Protein AF-A0A6C0B089-F1 (afdb_monomer_lite)

pLDDT: mean 70.07, std 17.53, range [38.06, 96.88]

Radius of gyration: 40.1 Å; chains: 1; bounding box: 108×97×91 Å

Organism: NCBI:txid1070528

Foldseek 3Di:
DPLPQPPVQLDPVNLVVLVCVCVVVVLCVPDDSPVVSVVSSVLSVVLSVVCRRPDNDSVVSSVVSSVVVSVVSVVVVVVVVVVVVVVPPPDDDDDDPDDPPPVVNVVVVVVVVVVVVVVVVVVVVCCVVDVDDDDDDDPDPPDPPDPPDPVVVVVVVVVVVVVVVVVVVVVVVCVVDVPPCVVVVDDDDDPVVVVVVVVVVVVVVVVVVVVVVVVVVPPDPDDDDDPDDDDDDPPPDDDDPPDDDDDDDDDDDPDDPDDPPVDDPCVPPPDDPPPDPPVVVVVVVVVVVVVVVVVVVVVVVVVVVVVVVVVD

Secondary structure (DSSP, 8-state):
------GGGGSHHHHHHHHHHHHHTTTTTTS-HHHHHHHHHHHHHHHHHHHTTT-SSHHHHHHHHHHHHHHHHHHHHHHHHHHHTSTT-SS-S---S-----HHHHHHHHHHHHHHHHHHHHHHHHHHHS-PPPPPP------------THHHHHHHHHHHHHHHHHHHHHHHHHHS---THHHHSPP--HHHHHHHHHHHHHHHHHHHHHHHHHHHT--------TT-------------S-------------------S--GGGGS------SHHHHHHHHHHHHHHHHHHHHHHHHHHHHHHHHHT--

Sequence (312 aa):
MNNTTNIEFITTENIEMLWEIITEDGIASFLKKEQSREFFIIEAKNFFETEKDKYSSLILMNKQFISNIMIQFSELKKKQMKQTNQANQINSKNASFTSTIPSEELHSKRMNHFEQSLAEIQADFNNAVTVPIPETPNFYDNVKEEPIGSNMSELIARTLAQRNFELESIHNTNNNTKIDANTWLKPAETSIKTDKALQHENHKMQLEQKQIQYQYKHQELPTLIQIGEEVKAPIIKKQLTWAENLNNDSVEEIKLDIKETNETIFSKLKHIKSEVSIEIDTQIQLQNMNQRINELDEKISTIIKMMHKELE

Structure (mmCIF, N/CA/C/O backbone):
data_AF-A0A6C0B089-F1
#
_entry.id   AF-A0A6C0B089-F1
#
loop_
_atom_site.group_PDB
_atom_site.id
_atom_site.type_symbol
_atom_site.label_atom_id
_atom_site.label_alt_id
_atom_site.label_comp_id
_atom_site.label_asym_id
_atom_site.label_entity_id
_atom_site.label_seq_id
_atom_site.pdbx_PDB_ins_code
_atom_site.Cartn_x
_atom_site.Cartn_y
_atom_site.Cartn_z
_atom_site.occupancy
_atom_site.B_iso_or_equiv
_atom_site.auth_seq_id
_atom_site.auth_comp_id
_atom_site.auth_asym_id
_atom_site.auth_atom_id
_atom_site.pdbx_PDB_model_num
ATOM 1 N N . MET A 1 1 ? 13.481 -11.448 33.398 1.00 38.38 1 MET A N 1
ATOM 2 C CA . MET A 1 1 ? 12.666 -11.613 32.178 1.00 38.38 1 MET A CA 1
ATOM 3 C C . MET A 1 1 ? 13.555 -11.214 31.018 1.00 38.38 1 MET A C 1
ATOM 5 O O . MET A 1 1 ? 14.097 -10.119 31.062 1.00 38.38 1 MET A O 1
ATOM 9 N N . ASN A 1 2 ? 13.807 -12.116 30.071 1.00 42.41 2 ASN A N 1
ATOM 10 C CA . ASN A 1 2 ? 14.629 -11.799 28.906 1.00 42.41 2 ASN A CA 1
ATOM 11 C C . ASN A 1 2 ? 13.767 -10.977 27.946 1.00 42.41 2 ASN A C 1
ATOM 13 O O . ASN A 1 2 ? 12.903 -11.547 27.281 1.00 42.41 2 ASN A O 1
ATOM 17 N N . ASN A 1 3 ? 13.971 -9.658 27.912 1.00 51.97 3 ASN A N 1
ATOM 18 C CA . ASN A 1 3 ? 13.425 -8.806 26.859 1.00 51.97 3 ASN A CA 1
ATOM 19 C C . ASN A 1 3 ? 14.080 -9.235 25.546 1.00 51.97 3 ASN A C 1
ATOM 21 O O . ASN A 1 3 ? 15.205 -8.854 25.232 1.00 51.97 3 ASN A O 1
ATOM 25 N N . THR A 1 4 ? 13.400 -10.110 24.818 1.00 58.34 4 THR A N 1
ATOM 26 C CA . THR A 1 4 ? 13.710 -10.390 23.422 1.00 58.34 4 THR A CA 1
ATOM 27 C C . THR A 1 4 ? 13.293 -9.147 22.657 1.00 58.34 4 THR A C 1
ATOM 29 O O . THR A 1 4 ? 12.109 -8.859 22.508 1.00 58.34 4 THR A O 1
ATOM 32 N N . THR A 1 5 ? 14.274 -8.340 22.266 1.00 67.94 5 THR A N 1
ATOM 33 C CA . THR A 1 5 ? 14.031 -7.150 21.461 1.00 67.94 5 THR A CA 1
ATOM 34 C C . THR A 1 5 ? 13.461 -7.596 20.117 1.00 67.94 5 THR A C 1
ATOM 36 O O . THR A 1 5 ? 14.077 -8.377 19.393 1.00 67.94 5 THR A O 1
ATOM 39 N N . ASN A 1 6 ? 12.259 -7.123 19.786 1.00 78.31 6 ASN A N 1
ATOM 40 C CA . ASN A 1 6 ? 11.555 -7.463 18.547 1.00 78.31 6 ASN A CA 1
ATOM 41 C C . ASN A 1 6 ? 12.164 -6.717 17.345 1.00 78.31 6 ASN A C 1
ATOM 43 O O . ASN A 1 6 ? 11.507 -5.893 16.714 1.00 78.31 6 ASN A O 1
ATOM 47 N N . ILE A 1 7 ? 13.438 -6.985 17.037 1.00 82.31 7 ILE A N 1
ATOM 48 C CA . ILE A 1 7 ? 14.193 -6.362 15.931 1.00 82.31 7 ILE A CA 1
ATOM 49 C C . ILE A 1 7 ? 13.494 -6.601 14.580 1.00 82.31 7 ILE A C 1
ATOM 51 O O . ILE A 1 7 ? 13.603 -5.784 13.670 1.00 82.31 7 ILE A O 1
ATOM 55 N N . GLU A 1 8 ? 12.705 -7.673 14.473 1.00 85.19 8 GLU A N 1
ATOM 56 C CA . GLU A 1 8 ? 11.863 -7.991 13.314 1.00 85.19 8 GLU A CA 1
ATOM 57 C C . GLU A 1 8 ? 10.896 -6.857 12.933 1.00 85.19 8 GLU A C 1
ATOM 59 O O . GLU A 1 8 ? 10.532 -6.726 11.767 1.00 85.19 8 GLU A O 1
ATOM 64 N N . PHE A 1 9 ? 10.536 -5.978 13.872 1.00 88.06 9 PHE A N 1
ATOM 65 C CA . PHE A 1 9 ? 9.626 -4.864 13.612 1.00 88.06 9 PHE A CA 1
ATOM 66 C C . PHE A 1 9 ? 10.187 -3.817 12.656 1.00 88.06 9 PHE A C 1
ATOM 68 O O . PHE A 1 9 ? 9.448 -3.299 11.821 1.00 88.06 9 PHE A O 1
ATOM 75 N N . ILE A 1 10 ? 11.484 -3.516 12.764 1.00 87.62 10 ILE A N 1
ATOM 76 C CA . ILE A 1 10 ? 12.145 -2.508 11.924 1.00 87.62 10 ILE A CA 1
ATOM 77 C C . ILE A 1 10 ? 12.652 -3.076 10.596 1.00 87.62 10 ILE A C 1
ATOM 79 O O . ILE A 1 10 ? 13.326 -2.372 9.841 1.00 87.62 10 ILE A O 1
ATOM 83 N N . THR A 1 11 ? 12.377 -4.351 10.314 1.00 89.81 11 THR A N 1
ATOM 84 C CA . THR A 1 11 ? 12.732 -4.948 9.028 1.00 89.81 11 THR A CA 1
ATOM 85 C C . THR A 1 11 ? 11.972 -4.252 7.907 1.00 89.81 11 THR A C 1
ATOM 87 O O . THR A 1 11 ? 10.816 -3.857 8.063 1.00 89.81 11 THR A O 1
ATOM 90 N N . THR A 1 12 ? 12.631 -4.095 6.757 1.00 88.25 12 THR A N 1
ATOM 91 C CA . THR A 1 12 ? 12.022 -3.456 5.585 1.00 88.25 12 THR A CA 1
ATOM 92 C C . THR A 1 12 ? 10.738 -4.167 5.167 1.00 88.25 12 THR A C 1
ATOM 94 O O . THR A 1 12 ? 9.779 -3.501 4.809 1.00 88.25 12 THR A O 1
ATOM 97 N N . GLU A 1 13 ? 10.696 -5.494 5.285 1.00 88.94 13 GLU A N 1
ATOM 98 C CA . GLU A 1 13 ? 9.524 -6.314 4.970 1.00 88.94 13 GLU A CA 1
ATOM 99 C C . GLU A 1 13 ? 8.327 -6.005 5.881 1.00 88.94 13 GLU A C 1
ATOM 101 O O . GLU A 1 13 ? 7.240 -5.718 5.384 1.00 88.94 13 GLU A O 1
ATOM 106 N N . ASN A 1 14 ? 8.522 -5.979 7.207 1.00 90.69 14 ASN A N 1
ATOM 107 C CA . ASN A 1 14 ? 7.438 -5.660 8.138 1.00 90.69 14 ASN A CA 1
ATOM 108 C C . ASN A 1 14 ? 6.954 -4.214 7.968 1.00 90.69 14 ASN A C 1
ATOM 110 O O . ASN A 1 14 ? 5.752 -3.968 7.960 1.00 90.69 14 ASN A O 1
ATOM 114 N N . ILE A 1 15 ? 7.869 -3.255 7.797 1.00 90.44 15 ILE A N 1
ATOM 115 C CA . ILE A 1 15 ? 7.499 -1.851 7.573 1.00 90.44 15 ILE A CA 1
ATOM 116 C C . ILE A 1 15 ? 6.715 -1.695 6.263 1.00 90.44 15 ILE A C 1
ATOM 118 O O . ILE A 1 15 ? 5.721 -0.972 6.253 1.00 90.44 15 ILE A O 1
ATOM 122 N N . GLU A 1 16 ? 7.115 -2.373 5.183 1.00 90.06 16 GLU A N 1
ATOM 123 C CA . GLU A 1 16 ? 6.409 -2.276 3.902 1.00 90.06 16 GLU A CA 1
ATOM 124 C C . GLU A 1 16 ? 5.014 -2.896 3.979 1.00 90.06 16 GLU A C 1
ATOM 126 O O . GLU A 1 16 ? 4.051 -2.257 3.573 1.00 90.06 16 GLU A O 1
ATOM 131 N N . MET A 1 17 ? 4.874 -4.066 4.608 1.00 91.69 17 MET A N 1
ATOM 132 C CA . MET A 1 17 ? 3.567 -4.682 4.853 1.00 91.69 17 MET A CA 1
ATOM 133 C C . MET A 1 17 ? 2.649 -3.752 5.666 1.00 91.69 17 MET A C 1
ATOM 135 O O . MET A 1 17 ? 1.477 -3.583 5.341 1.00 91.69 17 MET A O 1
ATOM 139 N 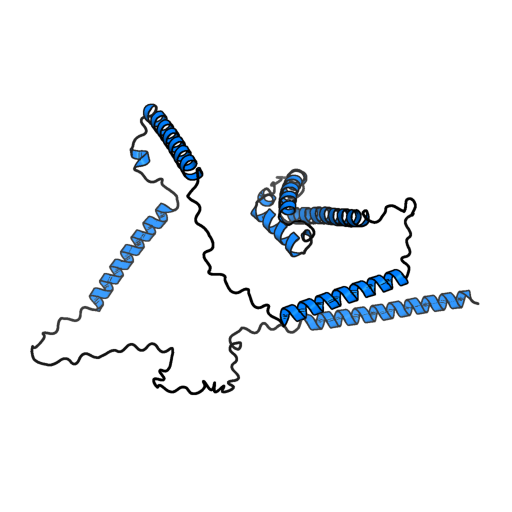N . LEU A 1 18 ? 3.159 -3.124 6.731 1.00 89.94 18 LEU A N 1
ATOM 140 C CA . LEU A 1 18 ? 2.365 -2.191 7.540 1.00 89.94 18 LEU A CA 1
ATOM 141 C C . LEU A 1 18 ? 1.975 -0.936 6.752 1.00 89.94 18 LEU A C 1
ATOM 143 O O . LEU A 1 18 ? 0.883 -0.400 6.945 1.00 89.94 18 LEU A O 1
ATOM 147 N N . TRP A 1 19 ? 2.859 -0.467 5.874 1.00 89.25 19 TRP A N 1
ATOM 148 C CA . TRP A 1 19 ? 2.582 0.642 4.971 1.00 89.25 19 TRP A CA 1
ATOM 149 C C . TRP A 1 19 ? 1.492 0.284 3.950 1.00 89.25 19 TRP A C 1
ATOM 151 O O . TRP A 1 19 ? 0.563 1.068 3.745 1.00 89.25 19 TRP A O 1
ATOM 161 N N . GLU A 1 20 ? 1.553 -0.911 3.361 1.00 88.19 20 GLU A N 1
ATOM 162 C CA . GLU A 1 20 ? 0.528 -1.437 2.454 1.00 88.19 20 GLU A CA 1
ATOM 163 C C . GLU A 1 20 ? -0.837 -1.506 3.145 1.00 88.19 20 GLU A C 1
ATOM 165 O O . GLU A 1 20 ? -1.781 -0.887 2.665 1.00 88.19 20 GLU A O 1
ATOM 170 N N . ILE A 1 21 ? -0.924 -2.097 4.340 1.00 88.00 21 ILE A N 1
ATOM 171 C CA . ILE A 1 21 ? -2.178 -2.185 5.112 1.00 88.00 21 ILE A CA 1
ATOM 172 C C . ILE A 1 21 ? -2.816 -0.800 5.330 1.00 88.00 21 ILE A C 1
ATOM 174 O O . ILE A 1 21 ? -4.012 -0.608 5.129 1.00 88.00 21 ILE A O 1
ATOM 178 N N . ILE A 1 22 ? -2.021 0.202 5.715 1.00 83.25 22 ILE A N 1
ATOM 179 C CA . ILE A 1 22 ? -2.533 1.555 5.997 1.00 83.25 22 ILE A CA 1
ATOM 180 C C . ILE A 1 22 ? -2.924 2.300 4.708 1.00 83.25 22 ILE A C 1
ATOM 182 O O . ILE A 1 22 ? -3.794 3.180 4.725 1.00 83.25 22 ILE A O 1
ATOM 186 N N . THR A 1 23 ? -2.272 1.991 3.588 1.00 82.44 23 THR A N 1
ATOM 187 C CA . THR A 1 23 ? -2.578 2.614 2.294 1.00 82.44 23 THR A CA 1
ATOM 188 C C . THR A 1 23 ? -3.782 1.974 1.607 1.00 82.44 23 THR A C 1
ATOM 190 O O . THR A 1 23 ? -4.579 2.716 1.029 1.00 82.44 23 THR A O 1
ATOM 193 N N . GLU A 1 24 ? -3.960 0.656 1.717 1.00 78.69 24 GLU A N 1
ATOM 194 C CA . GLU A 1 24 ? -5.125 -0.084 1.211 1.00 78.69 24 GLU A CA 1
ATOM 195 C C . GLU A 1 24 ? -6.428 0.367 1.878 1.00 78.69 24 GLU A C 1
ATOM 197 O O . GLU A 1 24 ? -7.410 0.630 1.186 1.00 78.69 24 GLU A O 1
ATOM 202 N N . ASP A 1 25 ? -6.412 0.599 3.195 1.00 73.50 25 ASP A N 1
ATOM 203 C CA . ASP A 1 25 ? -7.569 1.114 3.945 1.00 73.50 25 ASP A CA 1
ATOM 204 C C . ASP A 1 25 ? -7.909 2.589 3.621 1.00 73.50 25 ASP A C 1
ATOM 206 O O . ASP A 1 25 ? -8.787 3.203 4.236 1.00 73.50 25 ASP A O 1
ATOM 210 N N . GLY A 1 26 ? -7.196 3.216 2.677 1.00 65.75 26 GLY A N 1
ATOM 211 C CA . GLY A 1 26 ? -7.417 4.603 2.268 1.00 65.75 26 GLY A CA 1
ATOM 212 C C . GLY A 1 26 ? -7.067 5.628 3.352 1.00 65.75 26 GLY A C 1
ATOM 213 O O . GLY A 1 26 ? -7.324 6.824 3.178 1.00 65.75 26 GLY A O 1
ATOM 214 N N . ILE A 1 27 ? -6.449 5.201 4.458 1.00 66.06 27 ILE A N 1
ATOM 215 C CA . ILE A 1 27 ? -6.090 6.061 5.591 1.00 66.06 27 ILE A CA 1
ATOM 216 C C . ILE A 1 27 ? -5.004 7.047 5.164 1.00 66.06 27 ILE A C 1
ATOM 218 O O . ILE A 1 27 ? -5.093 8.219 5.507 1.00 66.06 27 ILE A O 1
ATOM 222 N N . ALA A 1 28 ? -4.037 6.621 4.352 1.00 61.78 28 ALA A N 1
ATOM 223 C CA . ALA A 1 28 ? -2.976 7.484 3.826 1.00 61.78 28 ALA A CA 1
ATOM 224 C C . ALA A 1 28 ? -3.319 8.175 2.487 1.00 61.78 28 ALA A C 1
ATOM 226 O O . ALA A 1 28 ? -2.480 8.888 1.939 1.00 61.78 28 ALA A O 1
ATOM 227 N N . SER A 1 29 ? -4.546 8.021 1.967 1.00 64.56 29 SER A N 1
ATOM 228 C CA . SER A 1 29 ? -4.963 8.586 0.665 1.00 64.56 29 SER A CA 1
ATOM 229 C C . SER A 1 29 ? -4.832 10.113 0.568 1.00 64.56 29 SER A C 1
ATOM 231 O O . SER A 1 29 ? -4.667 10.653 -0.523 1.00 64.56 29 SER A O 1
ATOM 233 N N . PHE A 1 30 ? -4.870 10.817 1.705 1.00 64.88 30 PHE A N 1
ATOM 234 C CA . PHE A 1 30 ? -4.748 12.277 1.772 1.00 64.88 30 PHE A CA 1
ATOM 235 C C . PHE A 1 30 ? -3.296 12.783 1.749 1.00 64.88 30 PHE A C 1
ATOM 237 O O . PHE A 1 30 ? -3.065 13.993 1.731 1.00 64.88 30 PHE A O 1
ATOM 244 N N . LEU A 1 31 ? -2.307 11.889 1.776 1.00 64.38 31 LEU A N 1
ATOM 245 C CA . LEU A 1 31 ? -0.898 12.255 1.753 1.00 64.38 31 LEU A CA 1
ATOM 246 C C . LEU A 1 31 ? -0.297 11.988 0.375 1.00 64.38 31 LEU A C 1
ATOM 248 O O . LEU A 1 31 ? -0.582 10.983 -0.270 1.00 64.38 31 LEU A O 1
ATOM 252 N N . LYS A 1 32 ? 0.613 12.863 -0.065 1.00 66.62 32 LYS A N 1
ATOM 253 C CA . LYS A 1 32 ? 1.462 12.568 -1.226 1.00 66.62 32 LYS A CA 1
ATOM 254 C C . LYS A 1 32 ? 2.276 11.305 -0.907 1.00 66.62 32 LYS A C 1
ATOM 256 O O . LYS A 1 32 ? 3.007 11.295 0.087 1.00 66.62 32 LYS A O 1
ATOM 261 N N . LYS A 1 33 ? 2.116 10.248 -1.717 1.00 63.28 33 LYS A N 1
ATOM 262 C CA . LYS A 1 33 ? 2.623 8.886 -1.439 1.00 63.28 33 LYS A CA 1
ATOM 263 C C . LYS A 1 33 ? 4.107 8.837 -1.048 1.00 63.28 33 LYS A C 1
ATOM 265 O O . LYS A 1 33 ? 4.464 8.109 -0.133 1.00 63.28 33 LYS A O 1
ATOM 270 N N . GLU A 1 34 ? 4.961 9.635 -1.685 1.00 61.34 34 GLU A N 1
ATOM 271 C CA . GLU A 1 34 ? 6.411 9.593 -1.431 1.00 61.34 34 GLU A CA 1
ATOM 272 C C . GLU A 1 34 ? 6.806 10.236 -0.092 1.00 61.34 34 GLU A C 1
ATOM 274 O O . GLU A 1 34 ? 7.506 9.623 0.710 1.00 61.34 34 GLU A O 1
ATOM 279 N N . GLN A 1 35 ? 6.281 11.428 0.213 1.00 65.19 35 GLN A N 1
ATOM 280 C CA . GLN A 1 35 ? 6.601 12.144 1.459 1.00 65.19 35 GLN A CA 1
ATOM 281 C C . GLN A 1 35 ? 6.016 11.461 2.703 1.00 65.19 35 GLN A C 1
ATOM 283 O O . GLN A 1 35 ? 6.552 11.580 3.803 1.00 65.19 35 GLN A O 1
ATOM 288 N N . SER A 1 36 ? 4.911 10.735 2.539 1.00 72.38 36 SER A N 1
ATOM 289 C CA . SER A 1 36 ? 4.275 10.009 3.639 1.00 72.38 36 SER A CA 1
ATOM 290 C C . SER A 1 36 ? 4.944 8.685 3.963 1.00 72.38 36 SER A C 1
ATOM 292 O O . SER A 1 36 ? 4.984 8.318 5.135 1.00 72.38 36 SER A O 1
ATOM 294 N N . ARG A 1 37 ? 5.534 8.018 2.967 1.00 82.19 37 ARG A N 1
ATOM 295 C CA . ARG A 1 37 ? 6.305 6.793 3.186 1.00 82.19 37 ARG A CA 1
ATOM 296 C C . ARG A 1 37 ? 7.585 7.066 3.972 1.00 82.19 37 ARG A C 1
ATOM 298 O O . ARG A 1 37 ? 7.881 6.352 4.924 1.00 82.19 37 ARG A O 1
ATOM 305 N N . GLU A 1 38 ? 8.323 8.121 3.629 1.00 82.31 38 GLU A N 1
ATOM 306 C CA . GLU A 1 38 ? 9.523 8.512 4.385 1.00 82.31 38 GLU A CA 1
ATOM 307 C C . GLU A 1 38 ? 9.188 8.890 5.832 1.00 82.31 38 GLU A C 1
ATOM 309 O O . GLU A 1 38 ? 9.844 8.417 6.762 1.00 82.31 38 GLU A O 1
ATOM 314 N N . PHE A 1 39 ? 8.121 9.672 6.032 1.00 82.44 39 PHE A N 1
ATOM 315 C CA . PHE A 1 39 ? 7.614 10.008 7.363 1.00 82.44 39 PHE A CA 1
ATOM 316 C C . PHE A 1 39 ? 7.237 8.754 8.162 1.00 82.44 39 PHE A C 1
ATOM 318 O O . PHE A 1 39 ? 7.624 8.619 9.320 1.00 82.44 39 PHE A O 1
ATOM 325 N N . PHE A 1 40 ? 6.547 7.805 7.530 1.00 87.62 40 PHE A N 1
ATOM 326 C CA . PHE A 1 40 ? 6.143 6.549 8.152 1.00 87.62 40 PHE A CA 1
ATOM 327 C C . PHE A 1 40 ? 7.337 5.692 8.589 1.00 87.62 40 PHE A C 1
ATOM 329 O O . PHE A 1 40 ? 7.349 5.182 9.707 1.00 87.62 40 PHE A O 1
ATOM 336 N N . ILE A 1 41 ? 8.369 5.572 7.749 1.00 88.06 41 ILE A N 1
ATOM 337 C CA . ILE A 1 41 ? 9.589 4.819 8.077 1.00 88.06 41 ILE A CA 1
ATOM 338 C C . ILE A 1 41 ? 10.333 5.466 9.253 1.00 88.06 41 ILE A C 1
ATOM 340 O O . ILE A 1 41 ? 10.839 4.762 10.130 1.00 88.06 41 ILE A O 1
ATOM 344 N N . ILE A 1 42 ? 10.418 6.798 9.280 1.00 88.44 42 ILE A N 1
ATOM 345 C CA . ILE A 1 42 ? 11.044 7.535 10.386 1.00 88.44 42 ILE A CA 1
ATOM 346 C C . ILE A 1 42 ? 10.258 7.309 11.680 1.00 88.44 42 ILE A C 1
ATOM 348 O O . ILE A 1 42 ? 10.849 6.989 12.711 1.00 88.44 42 ILE A O 1
ATOM 352 N N . GLU A 1 43 ? 8.933 7.405 11.619 1.00 87.25 43 GLU A N 1
ATOM 353 C CA . GLU A 1 43 ? 8.076 7.231 12.788 1.00 87.25 43 GLU A CA 1
ATOM 354 C C . GLU A 1 43 ? 8.085 5.784 13.298 1.00 87.25 43 GLU A C 1
ATOM 356 O O . GLU A 1 43 ? 8.130 5.565 14.505 1.00 87.25 43 GLU A O 1
ATOM 361 N N . ALA A 1 44 ? 8.158 4.788 12.408 1.00 88.81 44 ALA A N 1
ATOM 362 C CA . ALA A 1 44 ? 8.344 3.385 12.782 1.00 88.81 44 ALA A CA 1
ATOM 363 C C . ALA A 1 44 ? 9.655 3.170 13.553 1.00 88.81 44 ALA A C 1
ATOM 365 O O . ALA A 1 44 ? 9.676 2.490 14.580 1.00 88.81 44 ALA A O 1
ATOM 366 N N . LYS A 1 45 ? 10.753 3.788 13.103 1.00 89.12 45 LYS A N 1
ATOM 367 C CA . LYS A 1 45 ? 12.048 3.712 13.798 1.00 89.12 45 LYS A CA 1
ATOM 368 C C . LYS A 1 45 ? 12.006 4.405 15.160 1.00 89.12 45 LYS A C 1
ATOM 370 O O . LYS A 1 45 ? 12.479 3.837 16.141 1.00 89.12 45 LYS A O 1
ATOM 375 N N . ASN A 1 46 ? 11.400 5.587 15.244 1.00 88.50 46 ASN A N 1
ATOM 376 C CA . ASN A 1 46 ? 11.240 6.317 16.506 1.00 88.50 46 ASN A CA 1
ATOM 377 C C . ASN A 1 46 ? 10.360 5.552 17.506 1.00 88.50 46 ASN A C 1
ATOM 379 O O . ASN A 1 46 ? 10.682 5.457 18.693 1.00 88.50 46 ASN A O 1
ATOM 383 N N . PHE A 1 47 ? 9.265 4.966 17.022 1.00 89.88 47 PHE A N 1
ATOM 384 C CA . PHE A 1 47 ? 8.393 4.110 17.815 1.00 89.88 47 PHE A CA 1
ATOM 385 C C . PHE A 1 47 ? 9.149 2.889 18.346 1.00 89.88 47 PHE A C 1
ATOM 387 O O . PHE A 1 47 ? 9.077 2.585 19.533 1.00 89.88 47 PHE A O 1
ATOM 394 N N . PHE A 1 48 ? 9.945 2.226 17.504 1.00 88.75 48 PHE A N 1
ATOM 395 C CA . PHE A 1 48 ? 10.760 1.098 17.945 1.00 88.75 48 PHE A CA 1
ATOM 396 C C . PHE A 1 48 ? 11.749 1.493 19.046 1.00 88.75 48 PHE A C 1
ATOM 398 O O . PHE A 1 48 ? 11.822 0.820 20.068 1.00 88.75 48 PHE A O 1
ATOM 405 N N . GLU A 1 49 ? 12.466 2.608 18.902 1.00 86.00 49 GLU A N 1
ATOM 406 C CA . GLU A 1 49 ? 13.431 3.033 19.925 1.00 86.00 49 GLU A CA 1
ATOM 407 C C . GLU A 1 49 ? 12.786 3.347 21.281 1.00 86.00 49 GLU A C 1
ATOM 409 O O . GLU A 1 49 ? 13.410 3.143 22.324 1.00 86.00 49 GLU A O 1
ATOM 414 N N . THR A 1 50 ? 11.532 3.802 21.280 1.00 84.31 50 THR A N 1
ATOM 415 C CA . THR A 1 50 ? 10.794 4.176 22.497 1.00 84.31 50 THR A CA 1
ATOM 416 C C . THR A 1 50 ? 10.041 3.011 23.139 1.00 84.31 50 THR A C 1
ATOM 418 O O . THR A 1 50 ? 9.859 2.990 24.359 1.00 84.31 50 THR A O 1
ATOM 421 N N . GLU A 1 51 ? 9.616 2.031 22.343 1.00 81.75 51 GLU A N 1
ATOM 422 C CA . GLU A 1 51 ? 8.690 0.981 22.772 1.00 81.75 51 GLU A CA 1
ATOM 423 C C . GLU A 1 51 ? 9.260 -0.447 22.664 1.00 81.75 51 GLU A C 1
ATOM 425 O O . GLU A 1 51 ? 8.586 -1.397 23.071 1.00 81.75 51 GLU A O 1
ATOM 430 N N . LYS A 1 52 ? 10.507 -0.627 22.196 1.00 78.94 52 LYS A N 1
ATOM 431 C CA . LYS A 1 52 ? 11.159 -1.949 22.021 1.00 78.94 52 LYS A CA 1
ATOM 432 C C . LYS A 1 52 ? 11.145 -2.847 23.258 1.00 78.94 52 LYS A C 1
ATOM 434 O O . LYS A 1 52 ? 11.163 -4.066 23.118 1.00 78.94 52 LYS A O 1
ATOM 439 N N . ASP A 1 53 ? 11.114 -2.256 24.450 1.00 78.38 53 ASP A N 1
ATOM 440 C CA . ASP A 1 53 ? 11.145 -2.972 25.730 1.00 78.38 53 ASP A CA 1
ATOM 441 C C . ASP A 1 53 ? 9.756 -3.244 26.323 1.00 78.38 53 ASP A C 1
ATOM 443 O O . ASP A 1 53 ? 9.639 -3.957 27.321 1.00 78.38 53 ASP A O 1
ATOM 447 N N . LYS A 1 54 ? 8.699 -2.668 25.737 1.00 80.56 54 LYS A N 1
ATOM 448 C CA . LYS A 1 54 ? 7.329 -2.725 26.270 1.00 80.56 54 LYS A CA 1
ATOM 449 C C . LYS A 1 54 ? 6.505 -3.860 25.677 1.00 80.56 54 LYS A C 1
ATOM 451 O O . LYS A 1 54 ? 5.567 -4.332 26.320 1.00 80.56 54 LYS A O 1
ATOM 456 N N . TYR A 1 55 ? 6.853 -4.317 24.477 1.00 80.75 55 TYR A N 1
ATOM 457 C CA . TYR A 1 55 ? 6.088 -5.325 23.753 1.00 80.75 55 TYR A CA 1
ATOM 458 C C . TYR A 1 55 ? 6.914 -6.584 23.510 1.00 80.75 55 TYR A C 1
ATOM 460 O O . TYR A 1 55 ? 7.999 -6.543 22.937 1.00 80.75 55 TYR A O 1
ATOM 468 N N . SER A 1 56 ? 6.367 -7.725 23.933 1.00 77.50 56 SER A N 1
ATOM 469 C CA . SER A 1 56 ? 7.008 -9.036 23.801 1.00 77.50 56 SER A CA 1
ATOM 470 C C . SER A 1 56 ? 6.778 -9.697 22.443 1.00 77.50 56 SER A C 1
ATOM 472 O O . SER A 1 56 ? 7.571 -10.544 22.049 1.00 77.50 56 SER A O 1
ATOM 474 N N . SER A 1 57 ? 5.732 -9.311 21.706 1.00 86.25 57 SER A N 1
ATOM 475 C CA . SER A 1 57 ? 5.383 -9.893 20.405 1.00 86.25 57 SER A CA 1
ATOM 476 C C . SER A 1 57 ? 5.371 -8.840 19.303 1.00 86.25 57 SER A C 1
ATOM 478 O O . SER A 1 57 ? 4.748 -7.786 19.464 1.00 86.25 57 SER A O 1
ATOM 480 N N . LEU A 1 58 ? 5.963 -9.184 18.154 1.00 87.19 58 LEU A N 1
ATOM 481 C CA . LEU A 1 58 ? 5.909 -8.406 16.916 1.00 87.19 58 LEU A CA 1
ATOM 482 C C . LEU A 1 58 ? 4.478 -7.988 16.549 1.00 87.19 58 LEU A C 1
ATOM 484 O O . LEU A 1 58 ? 4.233 -6.819 16.275 1.00 87.19 58 LEU A O 1
ATOM 488 N N . ILE A 1 59 ? 3.510 -8.910 16.622 1.00 87.50 59 ILE A N 1
ATOM 489 C CA . ILE A 1 59 ? 2.102 -8.618 16.311 1.00 87.50 59 ILE A CA 1
ATOM 490 C C . ILE A 1 59 ? 1.546 -7.528 17.226 1.00 87.50 59 ILE A C 1
ATOM 492 O O . ILE A 1 59 ? 0.806 -6.651 16.780 1.00 87.50 59 ILE A O 1
ATOM 496 N N . LEU A 1 60 ? 1.872 -7.584 18.516 1.00 87.69 60 LEU A N 1
ATOM 497 C CA . LEU A 1 60 ? 1.363 -6.616 19.480 1.00 87.69 60 LEU A CA 1
ATOM 498 C C . LEU A 1 60 ? 1.996 -5.240 19.244 1.00 87.69 60 LEU A C 1
ATOM 500 O O . LEU A 1 60 ? 1.293 -4.235 19.287 1.00 87.69 60 LEU A O 1
ATOM 504 N N . MET A 1 61 ? 3.279 -5.211 18.881 1.00 88.12 61 MET A N 1
ATOM 505 C CA . MET A 1 61 ? 3.985 -3.988 18.511 1.00 88.12 61 MET A CA 1
ATOM 506 C C . MET A 1 61 ? 3.447 -3.376 17.208 1.00 88.12 61 MET A C 1
ATOM 508 O O . MET A 1 61 ? 3.165 -2.181 17.169 1.00 88.12 61 MET A O 1
ATOM 512 N N . ASN A 1 62 ? 3.188 -4.199 16.187 1.00 91.00 62 ASN A N 1
ATOM 513 C CA . ASN A 1 62 ? 2.548 -3.799 14.929 1.00 91.00 62 ASN A CA 1
ATOM 514 C C . ASN A 1 62 ? 1.173 -3.163 15.167 1.00 91.00 62 ASN A C 1
ATOM 516 O O . ASN A 1 62 ? 0.889 -2.084 14.652 1.00 91.00 62 ASN A O 1
ATOM 520 N N . LYS A 1 63 ? 0.328 -3.792 15.995 1.00 90.56 63 LYS A N 1
ATOM 521 C CA . LYS A 1 63 ? -1.005 -3.264 16.332 1.00 90.56 63 LYS A CA 1
ATOM 522 C C . LYS A 1 63 ? -0.934 -1.908 17.031 1.00 90.56 63 LYS A C 1
ATOM 524 O O . LYS A 1 63 ? -1.700 -1.008 16.694 1.00 90.56 63 LYS A O 1
ATOM 529 N N . GLN A 1 64 ? -0.028 -1.762 17.996 1.00 90.00 64 GLN A N 1
ATOM 530 C CA . GLN A 1 64 ? 0.133 -0.508 18.735 1.00 90.00 64 GLN A CA 1
ATOM 531 C C . GLN A 1 64 ? 0.677 0.606 17.845 1.00 90.00 64 GLN A C 1
ATOM 533 O O . GLN A 1 64 ? 0.171 1.728 17.885 1.00 90.00 64 GLN A O 1
ATOM 538 N N . PHE A 1 65 ? 1.643 0.286 16.986 1.00 91.44 65 PHE A N 1
ATOM 539 C CA . PHE A 1 65 ? 2.171 1.236 16.021 1.00 91.44 65 PHE A CA 1
ATOM 540 C C . PHE A 1 65 ? 1.098 1.729 15.048 1.00 91.44 65 PHE A C 1
ATOM 542 O O . PHE A 1 65 ? 0.918 2.939 14.922 1.00 91.44 65 PHE A O 1
ATOM 549 N N . ILE A 1 66 ? 0.332 0.818 14.429 1.00 89.56 66 ILE A N 1
ATOM 550 C CA . ILE A 1 66 ? -0.780 1.183 13.535 1.00 89.56 66 ILE A CA 1
ATOM 551 C C . ILE A 1 66 ? -1.782 2.075 14.274 1.00 89.56 66 ILE A C 1
ATOM 553 O O . ILE A 1 66 ? -2.174 3.114 13.749 1.00 89.56 66 ILE A O 1
ATOM 557 N N . SER A 1 67 ? -2.165 1.718 15.504 1.00 88.69 67 SER A N 1
ATOM 558 C CA . SER A 1 67 ? -3.096 2.522 16.303 1.00 88.69 67 SER A CA 1
ATOM 559 C C . SER A 1 67 ? -2.571 3.940 16.546 1.00 88.69 67 SER A C 1
ATOM 561 O O . SER A 1 67 ? -3.327 4.904 16.426 1.00 88.69 67 SER A O 1
ATOM 563 N N . ASN A 1 68 ? -1.288 4.087 16.879 1.00 88.19 68 ASN A N 1
ATOM 564 C CA . ASN A 1 68 ? -0.672 5.388 17.127 1.00 88.19 68 ASN A CA 1
ATOM 565 C C . ASN A 1 68 ? -0.585 6.224 15.840 1.00 88.19 68 ASN A C 1
ATOM 567 O O . ASN A 1 68 ? -1.014 7.378 15.804 1.00 88.19 68 ASN A O 1
ATOM 571 N N . ILE A 1 69 ? -0.113 5.613 14.754 1.00 87.06 69 ILE A N 1
ATOM 572 C CA . ILE A 1 69 ? -0.048 6.238 13.432 1.00 87.06 69 ILE A CA 1
ATOM 573 C C . ILE A 1 69 ? -1.432 6.677 12.948 1.00 87.06 69 ILE A C 1
ATOM 575 O O . ILE A 1 69 ? -1.580 7.771 12.405 1.00 87.06 69 ILE A O 1
ATOM 579 N N . MET A 1 70 ? -2.471 5.877 13.184 1.00 83.56 70 MET A N 1
ATOM 580 C CA . MET A 1 70 ? -3.840 6.216 12.801 1.00 83.56 70 MET A CA 1
ATOM 581 C C . MET A 1 70 ? -4.337 7.471 13.529 1.00 83.56 70 MET A C 1
ATOM 583 O O . MET A 1 70 ? -4.963 8.340 12.915 1.00 83.56 70 MET A O 1
ATOM 587 N N . ILE A 1 71 ? -4.015 7.608 14.820 1.00 85.38 71 ILE A N 1
ATOM 588 C CA . ILE A 1 71 ? -4.322 8.814 15.596 1.00 85.38 71 ILE A CA 1
ATOM 589 C C . ILE A 1 71 ? -3.588 10.015 14.993 1.00 85.38 71 ILE A C 1
ATOM 591 O O . ILE A 1 71 ? -4.240 11.009 14.658 1.00 85.38 71 ILE A O 1
ATOM 595 N N . GLN A 1 72 ? -2.277 9.908 14.763 1.00 82.38 72 GLN A N 1
ATOM 596 C CA . GLN A 1 72 ? -1.471 10.989 14.186 1.00 82.38 72 GLN A CA 1
ATOM 597 C C . GLN A 1 72 ? -1.976 11.418 12.799 1.00 82.38 72 GLN A C 1
ATOM 599 O O . GLN A 1 72 ? -2.148 12.611 12.531 1.00 82.38 72 GLN A O 1
ATOM 604 N N . PHE A 1 73 ? -2.294 10.463 11.922 1.00 81.12 73 PHE A N 1
ATOM 605 C CA . PHE A 1 73 ? -2.857 10.755 10.606 1.00 81.12 73 PHE A CA 1
ATOM 606 C C . PHE A 1 73 ? -4.234 11.413 10.697 1.00 81.12 73 PHE A C 1
ATOM 608 O O . PHE A 1 73 ? -4.506 12.371 9.968 1.00 81.12 73 PHE A O 1
ATOM 615 N N . SER A 1 74 ? -5.087 10.987 11.630 1.00 78.50 74 SER A N 1
ATOM 616 C CA . SER A 1 74 ? -6.384 11.635 11.848 1.00 78.50 74 SER A CA 1
ATOM 617 C C . SER A 1 74 ? -6.237 13.101 12.284 1.00 78.50 74 SER A C 1
ATOM 619 O O . SER A 1 74 ? -7.016 13.964 11.863 1.00 78.50 74 SER A O 1
ATOM 621 N N . GLU A 1 75 ? -5.216 13.417 13.085 1.00 80.31 75 GLU A N 1
ATOM 622 C CA . GLU A 1 75 ? -4.907 14.785 13.501 1.00 80.31 75 GLU A CA 1
ATOM 623 C C . GLU A 1 75 ? -4.353 15.628 12.352 1.00 80.31 75 GLU A C 1
ATOM 625 O O . GLU A 1 75 ? -4.756 16.785 12.189 1.00 80.31 75 GLU A O 1
ATOM 630 N N . LEU A 1 76 ? -3.474 15.057 11.527 1.00 75.38 76 LEU A N 1
ATOM 631 C CA . LEU A 1 76 ? -2.950 15.714 10.329 1.00 75.38 76 LEU A CA 1
ATOM 632 C C . LEU A 1 76 ? -4.072 16.043 9.340 1.00 75.38 76 LEU A C 1
ATOM 634 O O . LEU A 1 76 ? -4.152 17.180 8.865 1.00 75.38 76 LEU A O 1
ATOM 638 N N . LYS A 1 77 ? -5.003 15.109 9.116 1.00 74.44 77 LYS A N 1
ATOM 639 C CA . LYS A 1 77 ? -6.199 15.331 8.291 1.00 74.44 77 LYS A CA 1
ATOM 640 C C . LYS A 1 77 ? -7.041 16.497 8.820 1.00 74.44 77 LYS A C 1
ATOM 642 O O . LYS A 1 77 ? -7.413 17.391 8.059 1.00 74.44 77 LYS A O 1
ATOM 647 N N . LYS A 1 78 ? -7.278 16.559 10.139 1.00 76.88 78 LYS A N 1
ATOM 648 C CA . LYS A 1 78 ? -7.992 17.681 10.783 1.00 76.88 78 LYS A CA 1
ATOM 649 C C . LYS A 1 78 ? -7.257 19.017 10.626 1.00 76.88 78 LYS A C 1
ATOM 651 O O . LYS A 1 78 ? -7.913 20.045 10.466 1.00 76.88 78 LYS A O 1
ATOM 656 N N . LYS A 1 79 ? -5.920 19.035 10.684 1.00 72.12 79 LYS A N 1
ATOM 657 C CA . LYS A 1 79 ? -5.114 20.257 10.501 1.00 72.12 79 LYS A CA 1
ATOM 658 C C . LYS A 1 79 ? -5.163 20.766 9.059 1.00 72.12 79 LYS A C 1
ATOM 660 O O . LYS A 1 79 ? -5.365 21.963 8.868 1.00 72.12 79 LYS A O 1
ATOM 665 N N . GLN A 1 80 ? -5.068 19.883 8.063 1.00 65.25 80 GLN A N 1
ATOM 666 C CA . GLN A 1 80 ? -5.186 20.276 6.653 1.00 65.25 80 GLN A CA 1
ATOM 667 C C . GLN A 1 80 ? -6.583 20.827 6.329 1.00 65.25 80 GLN A C 1
ATOM 669 O O . GLN A 1 80 ? -6.692 21.901 5.744 1.00 65.25 80 GLN A O 1
ATOM 674 N N . MET A 1 81 ? -7.651 20.191 6.827 1.00 60.12 81 MET A N 1
ATOM 675 C CA . MET A 1 81 ? -9.026 20.694 6.661 1.00 60.12 81 MET A CA 1
ATOM 676 C C . MET A 1 81 ? -9.261 22.074 7.304 1.00 60.12 81 MET A C 1
ATOM 678 O O . MET A 1 81 ? -10.133 22.826 6.869 1.00 60.12 81 MET A O 1
ATOM 682 N N . LYS A 1 82 ? -8.493 22.438 8.338 1.00 59.47 82 LYS A N 1
ATOM 683 C CA . LYS A 1 82 ? -8.558 23.774 8.951 1.00 59.47 82 LYS A CA 1
ATOM 684 C C . LYS A 1 82 ? -7.794 24.836 8.158 1.00 59.47 82 LYS A C 1
ATOM 686 O O . LYS A 1 82 ? -8.181 25.997 8.230 1.00 59.47 82 LYS A O 1
ATOM 691 N N . GLN A 1 83 ? -6.755 24.473 7.404 1.00 53.81 83 GLN A N 1
ATOM 692 C CA . GLN A 1 83 ? -5.990 25.431 6.595 1.00 53.81 83 GLN A CA 1
ATOM 693 C C . GLN A 1 83 ? -6.714 25.813 5.297 1.00 53.81 83 GLN A C 1
ATOM 695 O O . GLN A 1 83 ? -6.699 26.984 4.929 1.00 53.81 83 GLN A O 1
ATOM 700 N N . THR A 1 84 ? -7.448 24.895 4.661 1.00 49.66 84 THR A N 1
ATOM 701 C CA . THR A 1 84 ? -8.235 25.224 3.455 1.00 49.66 84 THR A CA 1
ATOM 702 C C . THR A 1 84 ? -9.406 26.170 3.753 1.00 49.66 84 THR A C 1
ATOM 704 O O . THR A 1 84 ? -9.797 26.960 2.902 1.00 49.66 84 THR A O 1
ATOM 707 N N . ASN A 1 85 ? -9.916 26.172 4.990 1.00 49.00 85 ASN A N 1
ATOM 708 C CA . ASN A 1 85 ? -10.974 27.090 5.427 1.00 49.00 85 ASN A CA 1
ATOM 709 C C . ASN A 1 85 ? -10.462 28.467 5.898 1.00 49.00 85 ASN A C 1
ATOM 711 O O . ASN A 1 85 ? -11.273 29.350 6.171 1.00 49.00 85 ASN A O 1
ATOM 715 N N . GLN A 1 86 ? -9.142 28.685 5.988 1.00 46.41 86 GLN A N 1
ATOM 716 C CA . GLN A 1 86 ? -8.578 29.978 6.409 1.00 46.41 86 GLN A CA 1
ATOM 717 C C . GLN A 1 86 ? -8.354 30.969 5.259 1.00 46.41 86 GLN A C 1
ATOM 719 O O . GLN A 1 86 ? -8.210 32.159 5.524 1.00 46.41 86 GLN A O 1
ATOM 724 N N . ALA A 1 87 ? -8.410 30.540 3.993 1.00 42.88 87 ALA A N 1
ATOM 725 C CA . ALA A 1 87 ? -8.332 31.469 2.860 1.00 42.88 87 ALA A CA 1
ATOM 726 C C . ALA A 1 87 ? -9.623 32.295 2.647 1.00 42.88 87 ALA A C 1
ATOM 728 O O . ALA A 1 87 ? -9.574 33.319 1.977 1.00 42.88 87 ALA A O 1
ATOM 729 N N . ASN A 1 88 ? -10.746 31.911 3.274 1.00 45.78 88 ASN A N 1
ATOM 730 C CA . ASN A 1 88 ? -12.030 32.629 3.200 1.00 45.78 88 ASN A CA 1
ATOM 731 C C . ASN A 1 88 ? -12.489 33.236 4.540 1.00 45.78 88 ASN A C 1
ATOM 733 O O . ASN A 1 88 ? -13.660 33.572 4.694 1.00 45.78 88 ASN A O 1
ATOM 737 N N . GLN A 1 89 ? -11.597 33.400 5.523 1.00 41.06 89 GLN A N 1
ATOM 738 C CA . GLN A 1 89 ? -11.947 34.009 6.816 1.00 41.06 89 GLN A CA 1
ATOM 739 C C . GLN A 1 89 ? -11.017 35.165 7.192 1.00 41.06 89 GLN A C 1
ATOM 741 O O . GLN A 1 89 ? -10.386 35.176 8.245 1.00 41.06 89 GLN A O 1
ATOM 746 N N . ILE A 1 90 ? -11.007 36.208 6.364 1.00 41.22 90 ILE A N 1
ATOM 747 C CA . ILE A 1 90 ? -10.757 37.570 6.848 1.00 41.22 90 ILE A CA 1
ATOM 748 C C . ILE A 1 90 ? -12.134 38.192 7.084 1.00 41.22 90 ILE A C 1
ATOM 750 O O . ILE A 1 90 ? -12.618 38.922 6.235 1.00 41.22 90 ILE A O 1
ATOM 754 N N . ASN A 1 91 ? -12.816 37.775 8.156 1.00 45.16 91 ASN A N 1
ATOM 755 C CA . ASN A 1 91 ? -13.903 38.488 8.851 1.00 45.16 91 ASN A CA 1
ATOM 756 C C . ASN A 1 91 ? -14.648 37.508 9.766 1.00 45.16 91 ASN A C 1
ATOM 758 O O . ASN A 1 91 ? -15.741 37.062 9.442 1.00 45.16 91 ASN A O 1
ATOM 762 N N . SER A 1 92 ? -14.053 37.149 10.904 1.00 40.28 92 SER A N 1
ATOM 763 C CA . SER A 1 92 ? -14.793 36.792 12.129 1.00 40.28 92 SER A CA 1
ATOM 764 C C . SER A 1 92 ? -13.806 36.495 13.250 1.00 40.28 92 SER A C 1
ATOM 766 O O . SER A 1 92 ? -13.456 35.353 13.535 1.00 40.28 92 SER A O 1
ATOM 768 N N . LYS A 1 93 ? -13.342 37.552 13.918 1.00 48.44 93 LYS A N 1
ATOM 769 C CA . LYS A 1 93 ? -12.967 37.424 15.325 1.00 48.44 93 LYS A CA 1
ATOM 770 C C . LYS A 1 93 ? -14.267 37.549 16.113 1.00 48.44 93 LYS A C 1
ATOM 772 O O . LYS A 1 93 ? -14.948 38.557 15.956 1.00 48.44 93 LYS A O 1
ATOM 777 N N . ASN A 1 94 ? -14.555 36.529 16.923 1.00 49.41 94 ASN A N 1
ATOM 778 C CA . ASN A 1 94 ? -15.711 36.340 17.814 1.00 49.41 94 ASN A CA 1
ATOM 779 C C . ASN A 1 94 ? -16.786 35.390 17.265 1.00 49.41 94 ASN A C 1
ATOM 781 O O . ASN A 1 94 ? -17.845 35.821 16.829 1.00 49.41 94 ASN A O 1
ATOM 785 N N . ALA A 1 95 ? -16.561 34.083 17.393 1.00 41.69 95 ALA A N 1
ATOM 786 C CA . ALA A 1 95 ? -17.672 33.145 17.517 1.00 41.69 95 ALA A CA 1
ATOM 787 C C . ALA A 1 95 ? -17.284 32.012 18.468 1.00 41.69 95 ALA A C 1
ATOM 789 O O . ALA A 1 95 ? -16.453 31.155 18.170 1.00 41.69 95 ALA A O 1
ATOM 790 N N . SER A 1 96 ? -17.885 32.084 19.651 1.00 40.59 96 SER A N 1
ATOM 791 C CA . SER A 1 96 ? -17.996 31.001 20.614 1.00 40.59 96 SER A CA 1
ATOM 792 C C . SER A 1 96 ? -18.543 29.740 19.937 1.00 40.59 96 SER A C 1
ATOM 794 O O . SER A 1 96 ? -19.393 29.815 19.050 1.00 40.59 96 SER A O 1
ATOM 796 N N . PHE A 1 97 ? -18.064 28.581 20.380 1.00 50.38 97 PHE A N 1
ATOM 797 C CA . PHE A 1 97 ? -18.632 27.276 20.064 1.00 50.38 97 PHE A CA 1
ATOM 798 C C . PHE A 1 97 ? -20.126 27.261 20.415 1.00 50.38 97 PHE A C 1
ATOM 800 O O . PHE A 1 97 ? -20.473 27.291 21.591 1.00 50.38 97 PHE A O 1
ATOM 807 N N . THR A 1 98 ? -20.986 27.263 19.394 1.00 52.56 98 THR A N 1
ATOM 808 C CA . THR A 1 98 ? -22.381 26.762 19.343 1.00 52.56 98 THR A CA 1
ATOM 809 C C . THR A 1 98 ? -22.994 27.207 18.009 1.00 52.56 98 THR A C 1
ATOM 811 O O . THR A 1 98 ? -23.812 28.117 17.956 1.00 52.56 98 THR A O 1
ATOM 814 N N . SER A 1 99 ? -22.589 26.607 16.886 1.00 52.16 99 SER A N 1
ATOM 815 C CA . SER A 1 99 ? -23.287 26.848 15.615 1.00 52.16 99 SER A CA 1
ATOM 816 C C . SER A 1 99 ? -24.311 25.743 15.383 1.00 52.16 99 SER A C 1
ATOM 818 O O . SER A 1 99 ? -23.991 24.687 14.833 1.00 52.16 99 SER A O 1
ATOM 820 N N . THR A 1 100 ? -25.551 25.989 15.807 1.00 58.41 100 THR A N 1
ATOM 821 C CA . THR A 1 100 ? -26.719 25.336 15.211 1.00 58.41 100 THR A CA 1
ATOM 822 C C . THR A 1 100 ? -26.675 25.665 13.724 1.00 58.41 100 THR A C 1
ATOM 824 O O . THR A 1 100 ? -26.920 26.806 13.341 1.00 58.41 100 THR A O 1
ATOM 827 N N . ILE A 1 101 ? -26.271 24.700 12.899 1.00 60.38 101 ILE A N 1
ATOM 828 C CA . ILE A 1 101 ? -26.282 24.860 11.444 1.00 60.38 101 ILE A CA 1
ATOM 829 C C . ILE A 1 101 ? -27.757 25.019 11.043 1.00 60.38 101 ILE A C 1
ATOM 831 O O . ILE A 1 101 ? -28.554 24.131 11.368 1.00 60.38 101 ILE A O 1
ATOM 835 N N . PRO A 1 102 ? -28.158 26.129 10.400 1.00 77.38 102 PRO A N 1
ATOM 836 C CA . PRO A 1 102 ? -29.537 26.319 9.978 1.00 77.38 102 PRO A CA 1
ATOM 837 C C . PRO A 1 102 ? -29.925 25.228 8.973 1.00 77.38 102 PRO A C 1
ATOM 839 O O . PRO A 1 102 ? -29.128 24.828 8.123 1.00 77.38 102 PRO A O 1
ATOM 842 N N . SER A 1 103 ? -31.160 24.728 9.063 1.00 78.44 103 SER A N 1
ATOM 843 C CA . SER A 1 103 ? -31.653 23.626 8.222 1.00 78.44 103 SER A CA 1
ATOM 844 C C . SER A 1 103 ? -31.519 23.904 6.721 1.00 78.44 103 SER A C 1
ATOM 846 O O . SER A 1 103 ? -31.294 22.974 5.951 1.00 78.44 103 SER A O 1
ATOM 848 N N . GLU A 1 104 ? -31.586 25.175 6.326 1.00 84.56 104 GLU A N 1
ATOM 849 C CA . GLU A 1 104 ? -31.390 25.643 4.950 1.00 84.56 104 GLU A CA 1
ATOM 850 C C . GLU A 1 104 ? -29.960 25.408 4.433 1.00 84.56 104 GLU A C 1
ATOM 852 O O . GLU A 1 104 ? -29.745 24.966 3.304 1.00 84.56 104 GLU A O 1
ATOM 857 N N . GLU A 1 105 ? -28.952 25.621 5.279 1.00 81.75 105 GLU A N 1
ATOM 858 C CA . GLU A 1 105 ? -27.553 25.369 4.920 1.00 81.75 105 GLU A CA 1
ATOM 859 C C . GLU A 1 105 ? -27.283 23.862 4.807 1.00 81.75 105 GLU A C 1
ATOM 861 O O . GLU A 1 105 ? -26.546 23.400 3.937 1.00 81.75 105 GLU A O 1
ATOM 866 N N . LEU A 1 106 ? -27.950 23.059 5.639 1.00 83.12 106 LEU A N 1
ATOM 867 C CA . LEU A 1 106 ? -27.875 21.602 5.560 1.00 83.12 106 LEU A CA 1
ATOM 868 C C . LEU A 1 106 ? -28.568 21.081 4.289 1.00 83.12 106 LEU A C 1
ATOM 870 O O . LEU A 1 106 ? -28.051 20.175 3.633 1.00 83.12 106 LEU A O 1
ATOM 874 N N . HIS A 1 107 ? -29.705 21.671 3.915 1.00 89.50 107 HIS A N 1
ATOM 875 C CA . HIS A 1 107 ? -30.425 21.322 2.695 1.00 89.50 107 HIS A CA 1
ATOM 876 C C . HIS A 1 107 ? -29.630 21.687 1.438 1.00 89.50 107 HIS A C 1
ATOM 878 O O . HIS A 1 107 ? -29.408 20.820 0.596 1.00 89.50 107 HIS A O 1
ATOM 884 N N . SER A 1 108 ? -29.103 22.911 1.354 1.00 90.62 108 SER A N 1
ATOM 885 C CA . SER A 1 108 ? -28.261 23.332 0.227 1.00 90.62 108 SER A CA 1
ATOM 886 C C . SER A 1 108 ? -26.974 22.510 0.130 1.00 90.62 108 SER A C 1
ATOM 888 O O . SER A 1 108 ? -26.599 22.083 -0.958 1.00 90.62 108 SER A O 1
ATOM 890 N N . LYS A 1 109 ? -26.336 22.169 1.257 1.00 89.62 109 LYS A N 1
ATOM 891 C CA . LYS A 1 109 ? -25.166 21.280 1.265 1.00 89.62 109 LYS A CA 1
ATOM 892 C C . LYS A 1 109 ? -25.490 19.878 0.747 1.00 89.62 109 LYS A C 1
ATOM 894 O O . LYS A 1 109 ? -24.683 19.303 0.020 1.00 89.62 109 LYS A O 1
ATOM 899 N N . ARG A 1 110 ? -26.651 19.324 1.112 1.00 91.75 110 ARG A N 1
ATOM 900 C CA . ARG A 1 110 ? -27.117 18.029 0.589 1.00 91.75 110 ARG A CA 1
ATOM 901 C C . ARG A 1 110 ? -27.434 18.106 -0.899 1.00 91.75 110 ARG A C 1
ATOM 903 O O . ARG A 1 110 ? -27.047 17.193 -1.617 1.00 91.75 110 ARG A O 1
ATOM 910 N N . MET A 1 111 ? -28.079 19.183 -1.348 1.00 93.56 111 MET A N 1
ATOM 911 C CA . MET A 1 111 ? -28.381 19.395 -2.764 1.00 93.56 111 MET A CA 1
ATOM 912 C C . MET A 1 111 ? -27.095 19.493 -3.589 1.00 93.56 111 MET A C 1
ATOM 914 O O . MET A 1 111 ? -26.922 18.740 -4.536 1.00 93.56 111 MET A O 1
ATOM 918 N N . ASN A 1 112 ? -26.135 20.309 -3.149 1.00 94.25 112 ASN A N 1
ATOM 919 C CA . ASN A 1 112 ? -24.841 20.450 -3.816 1.00 94.25 112 ASN A CA 1
ATOM 920 C C . ASN A 1 112 ? -24.066 19.125 -3.869 1.00 94.25 112 ASN A C 1
ATOM 922 O O . ASN A 1 112 ? -23.476 18.795 -4.892 1.00 94.25 112 ASN A O 1
ATOM 926 N N . HIS A 1 113 ? -24.069 18.347 -2.781 1.00 94.00 113 HIS A N 1
ATOM 927 C CA . HIS A 1 113 ? -23.440 17.024 -2.777 1.00 94.00 113 HIS A CA 1
ATOM 928 C C . HIS A 1 113 ? -24.135 16.070 -3.754 1.00 94.00 113 HIS A C 1
ATOM 930 O O . HIS A 1 113 ? -23.475 15.305 -4.447 1.00 94.00 113 HIS A O 1
ATOM 936 N N . PHE A 1 114 ? -25.466 16.099 -3.807 1.00 96.88 114 PHE A N 1
ATOM 937 C CA . PHE A 1 114 ? -26.230 15.278 -4.735 1.00 96.88 114 PHE A CA 1
ATOM 938 C C . PHE A 1 114 ? -25.929 15.643 -6.193 1.00 96.88 114 PHE A C 1
ATOM 940 O O . PHE A 1 114 ? -25.651 14.753 -6.990 1.00 96.88 114 PHE A O 1
ATOM 947 N N . GLU A 1 115 ? -25.913 16.933 -6.529 1.00 95.81 115 GLU A N 1
ATOM 948 C CA . GLU A 1 115 ? -25.573 17.414 -7.872 1.00 95.81 115 GLU A CA 1
ATOM 949 C C . GLU A 1 115 ? -24.148 17.021 -8.280 1.00 95.81 115 GLU A C 1
ATOM 951 O O . GLU A 1 115 ? -23.937 16.577 -9.408 1.00 95.81 115 GLU A O 1
ATOM 956 N N . GLN A 1 116 ? -23.181 17.107 -7.359 1.00 95.81 116 GLN A N 1
ATOM 957 C CA . GLN A 1 116 ? -21.804 16.667 -7.604 1.00 95.81 116 GLN A CA 1
ATOM 958 C C . GLN A 1 116 ? -21.720 15.165 -7.874 1.00 95.81 116 GLN A C 1
ATOM 960 O O . GLN A 1 116 ? -21.140 14.767 -8.881 1.00 95.81 116 GLN A O 1
ATOM 965 N N . SER A 1 117 ? -22.334 14.335 -7.025 1.00 94.88 117 SER A N 1
ATOM 966 C CA . SER A 1 117 ? -22.343 12.881 -7.226 1.00 94.88 117 SER A CA 1
ATOM 967 C C . SER A 1 117 ? -23.070 12.482 -8.510 1.00 94.88 117 SER A C 1
ATOM 969 O O . SER A 1 117 ? -22.658 11.549 -9.189 1.00 94.88 117 SER A O 1
ATOM 971 N N . LEU A 1 118 ? -24.140 13.190 -8.878 1.00 96.69 118 LEU A N 1
ATOM 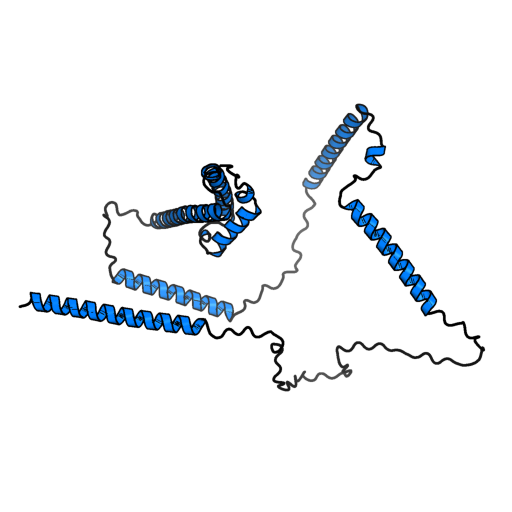972 C CA . LEU A 1 118 ? -24.858 12.944 -10.125 1.00 96.69 118 LEU A CA 1
ATOM 973 C C . LEU A 1 118 ? -23.981 13.276 -11.338 1.00 96.69 118 LEU A C 1
ATOM 975 O O . LEU A 1 118 ? -23.924 12.482 -12.275 1.00 96.69 118 LEU A O 1
ATOM 979 N N . ALA A 1 119 ? -23.274 14.407 -11.310 1.00 95.62 119 ALA A N 1
ATOM 980 C CA . ALA A 1 119 ? -22.347 14.792 -12.371 1.00 95.62 119 ALA A CA 1
ATOM 981 C C . ALA A 1 119 ? -21.170 13.809 -12.498 1.00 95.62 119 ALA A C 1
ATOM 983 O O . ALA A 1 119 ? -20.787 13.465 -13.614 1.00 95.62 119 ALA A O 1
ATOM 984 N N . GLU A 1 120 ? -20.635 13.324 -11.375 1.00 95.81 120 GLU A N 1
ATOM 985 C CA . GLU A 1 120 ? -19.583 12.301 -11.336 1.00 95.81 120 GLU A CA 1
ATOM 986 C C . GLU A 1 120 ? -20.065 10.984 -11.955 1.00 95.81 120 GLU A C 1
ATOM 988 O O . GLU A 1 120 ? -19.454 10.496 -12.898 1.00 95.81 120 GLU A O 1
ATOM 993 N N . ILE A 1 121 ? -21.228 10.473 -11.536 1.00 95.38 121 ILE A N 1
ATOM 994 C CA . ILE A 1 121 ? -21.808 9.240 -12.094 1.00 95.38 121 ILE A CA 1
ATOM 995 C C . ILE A 1 121 ? -22.105 9.391 -13.592 1.00 95.38 121 ILE A C 1
ATOM 997 O O . ILE A 1 121 ? -21.903 8.451 -14.359 1.00 95.38 121 ILE A O 1
ATOM 1001 N N . GLN A 1 122 ? -22.580 10.558 -14.036 1.00 94.88 122 GLN A N 1
ATOM 1002 C CA . GLN A 1 122 ? -22.788 10.826 -15.461 1.00 94.88 122 GLN A CA 1
ATOM 1003 C C . GLN A 1 122 ? -21.472 10.855 -16.239 1.00 94.88 122 GLN A C 1
ATOM 1005 O O . GLN A 1 122 ? -21.410 10.310 -17.341 1.00 94.88 122 GLN A O 1
ATOM 1010 N N . ALA A 1 123 ? -20.426 11.473 -15.688 1.00 92.75 123 ALA A N 1
ATOM 1011 C CA . ALA A 1 123 ? -19.101 11.487 -16.294 1.00 92.75 123 ALA A CA 1
ATOM 1012 C C . ALA A 1 123 ? -18.517 10.071 -16.375 1.00 92.75 123 ALA A C 1
ATOM 1014 O O . ALA A 1 123 ? -18.042 9.676 -17.436 1.00 92.75 123 ALA A O 1
ATOM 1015 N N . ASP A 1 124 ? -18.632 9.284 -15.308 1.00 91.31 124 ASP A N 1
ATOM 1016 C CA . ASP A 1 124 ? -18.177 7.895 -15.254 1.00 91.31 124 ASP A CA 1
ATOM 1017 C C . ASP A 1 124 ? -18.940 7.008 -16.233 1.00 91.31 124 ASP A C 1
ATOM 1019 O O . ASP A 1 124 ? -18.335 6.222 -16.961 1.00 91.31 124 ASP A O 1
ATOM 1023 N N . PHE A 1 125 ? -20.263 7.166 -16.313 1.00 94.44 125 PHE A N 1
ATOM 1024 C CA . PHE A 1 125 ? -21.080 6.457 -17.290 1.00 94.44 125 PHE A CA 1
ATOM 1025 C C . PHE A 1 125 ? -20.673 6.817 -18.720 1.00 94.44 125 PHE A C 1
ATOM 1027 O O . PHE A 1 125 ? -20.489 5.926 -19.547 1.00 94.44 125 PHE A O 1
ATOM 1034 N N . ASN A 1 126 ? -20.482 8.107 -19.008 1.00 90.81 126 ASN A N 1
ATOM 1035 C CA . ASN A 1 126 ? -20.016 8.547 -20.317 1.00 90.81 126 ASN A CA 1
ATOM 1036 C C . ASN A 1 126 ? -18.634 7.963 -20.622 1.00 90.81 126 ASN A C 1
ATOM 1038 O O . ASN A 1 126 ? -18.470 7.372 -21.677 1.00 90.81 126 ASN A O 1
ATOM 1042 N N . ASN A 1 127 ? -17.681 8.007 -19.692 1.00 87.69 127 ASN A N 1
ATOM 1043 C CA . ASN A 1 127 ? -16.352 7.414 -19.865 1.00 87.69 127 ASN A CA 1
ATOM 1044 C C . ASN A 1 127 ? -16.395 5.888 -20.069 1.00 87.69 127 ASN A C 1
ATOM 1046 O O . ASN A 1 127 ? -15.581 5.343 -20.812 1.00 87.69 127 ASN A O 1
ATOM 1050 N N . ALA A 1 128 ? -17.334 5.191 -19.426 1.00 87.38 128 ALA A N 1
ATOM 1051 C CA . ALA A 1 128 ? -17.502 3.747 -19.568 1.00 87.38 128 ALA A CA 1
ATOM 1052 C C . ALA A 1 128 ? -18.155 3.355 -20.904 1.00 87.38 128 ALA A C 1
ATOM 1054 O O . ALA A 1 128 ? -17.795 2.336 -21.492 1.00 87.38 128 ALA A O 1
ATOM 1055 N N . VAL A 1 129 ? -19.116 4.147 -21.388 1.00 90.06 129 VAL A N 1
ATOM 1056 C CA . VAL A 1 129 ? -19.827 3.889 -22.652 1.00 90.06 129 VAL A CA 1
ATOM 1057 C C . VAL A 1 129 ? -19.033 4.396 -23.854 1.00 90.06 129 VAL A C 1
ATOM 1059 O O . VAL A 1 129 ? -19.017 3.758 -24.906 1.00 90.06 129 VAL A O 1
ATOM 1062 N N . THR A 1 130 ? -18.356 5.532 -23.713 1.00 86.06 130 THR A N 1
ATOM 1063 C CA . THR A 1 130 ? -17.503 6.114 -24.745 1.00 86.06 130 THR A CA 1
ATOM 1064 C C . THR A 1 130 ? -16.054 5.790 -24.421 1.00 86.06 130 THR A C 1
ATOM 1066 O O . THR A 1 130 ? -15.390 6.528 -23.698 1.00 86.06 130 THR A O 1
ATOM 1069 N N . VAL A 1 131 ? -15.543 4.684 -24.964 1.00 79.75 131 VAL A N 1
ATOM 1070 C CA . VAL A 1 131 ? -14.102 4.411 -24.931 1.00 79.75 131 VAL A CA 1
ATOM 1071 C C . VAL A 1 131 ? -13.408 5.515 -25.741 1.00 79.75 131 VAL A C 1
ATOM 1073 O O . VAL A 1 131 ? -13.663 5.608 -26.947 1.00 79.75 131 VAL A O 1
ATOM 1076 N N . PRO A 1 132 ? -12.568 6.374 -25.130 1.00 76.19 132 PRO A N 1
ATOM 1077 C CA . PRO A 1 132 ? -11.853 7.389 -25.884 1.00 76.19 132 PRO A CA 1
ATOM 1078 C C . PRO A 1 132 ? -10.929 6.688 -26.878 1.00 76.19 132 PRO A C 1
ATOM 1080 O O . PRO A 1 132 ? -10.159 5.797 -26.515 1.00 76.19 132 PRO A O 1
ATOM 1083 N N . ILE A 1 133 ? -11.033 7.073 -28.148 1.00 81.62 133 ILE A N 1
ATOM 1084 C CA . ILE A 1 133 ? -10.149 6.559 -29.190 1.00 81.62 133 ILE A CA 1
ATOM 1085 C C . ILE A 1 133 ? -8.731 7.011 -28.816 1.00 81.62 133 ILE A C 1
ATOM 1087 O O . ILE A 1 133 ? -8.522 8.216 -28.647 1.00 81.62 133 ILE A O 1
ATOM 1091 N N . PRO A 1 134 ? -7.769 6.086 -28.644 1.00 84.19 134 PRO A N 1
ATOM 1092 C CA . PRO A 1 134 ? -6.403 6.468 -28.332 1.00 84.19 134 PRO A CA 1
ATOM 1093 C C . PRO A 1 134 ? -5.844 7.341 -29.455 1.00 84.19 134 PRO A C 1
ATOM 1095 O O . PRO A 1 134 ? -6.158 7.136 -30.632 1.00 84.19 134 PRO A O 1
ATOM 1098 N N . GLU A 1 135 ? -4.999 8.305 -29.092 1.00 84.19 135 GLU A N 1
ATOM 1099 C CA . GLU A 1 135 ? -4.293 9.110 -30.082 1.00 84.19 135 GLU A CA 1
ATOM 1100 C C . GLU A 1 135 ? -3.501 8.192 -31.016 1.00 84.19 135 GLU A C 1
ATOM 1102 O O . GLU A 1 135 ? -2.838 7.243 -30.582 1.00 84.19 135 GLU A O 1
ATOM 1107 N N . THR A 1 136 ? -3.592 8.451 -32.320 1.00 85.38 136 THR A N 1
ATOM 1108 C CA . THR A 1 136 ? -2.850 7.669 -33.305 1.00 85.38 136 THR A CA 1
ATOM 1109 C C . THR A 1 136 ? -1.356 7.814 -33.025 1.00 85.38 136 THR A C 1
ATOM 1111 O O . THR A 1 136 ? -0.881 8.952 -32.953 1.00 85.38 136 THR A O 1
ATOM 1114 N N . PRO A 1 137 ? -0.604 6.707 -32.888 1.00 84.94 137 PRO A N 1
ATOM 1115 C CA . PRO A 1 137 ? 0.822 6.776 -32.626 1.00 84.94 137 PRO A CA 1
ATOM 1116 C C . PRO A 1 137 ? 1.508 7.606 -33.708 1.00 84.94 137 PRO A C 1
ATOM 1118 O O . PRO A 1 137 ? 1.383 7.346 -34.907 1.00 84.94 137 PRO A O 1
ATOM 1121 N N . ASN A 1 138 ? 2.215 8.639 -33.262 1.00 80.88 138 ASN A N 1
ATOM 1122 C CA . ASN A 1 138 ? 2.991 9.488 -34.137 1.00 80.88 138 ASN A CA 1
ATOM 1123 C C . ASN A 1 138 ? 4.340 8.810 -34.420 1.00 80.88 138 ASN A C 1
ATOM 1125 O O . ASN A 1 138 ? 5.241 8.841 -33.587 1.00 80.88 138 ASN A O 1
ATOM 1129 N N . PHE A 1 139 ? 4.466 8.202 -35.600 1.00 81.06 139 PHE A N 1
ATOM 1130 C CA . PHE A 1 139 ? 5.714 7.601 -36.084 1.00 81.06 139 PHE A CA 1
ATOM 1131 C C . PHE A 1 139 ? 6.630 8.599 -36.812 1.00 81.06 139 PHE A C 1
ATOM 1133 O O . PHE A 1 139 ? 7.609 8.186 -37.431 1.00 81.06 139 PHE A O 1
ATOM 1140 N N . TYR A 1 140 ? 6.320 9.901 -36.790 1.00 81.44 140 TYR A N 1
ATOM 1141 C CA . TYR A 1 140 ? 7.216 10.907 -37.346 1.00 81.44 140 TYR A CA 1
ATOM 1142 C C . TYR A 1 140 ? 8.445 11.039 -36.450 1.00 81.44 140 TYR A C 1
ATOM 1144 O O . TYR A 1 140 ? 8.366 11.513 -35.314 1.00 81.44 140 TYR A O 1
ATOM 1152 N N . ASP A 1 141 ? 9.589 10.642 -36.996 1.00 71.62 141 ASP A N 1
ATOM 1153 C CA . ASP A 1 141 ? 10.894 10.874 -36.399 1.00 71.62 141 ASP A CA 1
ATOM 1154 C C . ASP A 1 141 ? 11.247 12.367 -36.503 1.00 71.62 141 ASP A C 1
ATOM 1156 O O . ASP A 1 141 ? 11.869 12.837 -37.455 1.00 71.62 141 ASP A O 1
ATOM 1160 N N . ASN A 1 142 ? 10.736 13.149 -35.552 1.00 67.44 142 ASN A N 1
ATOM 1161 C CA . ASN A 1 142 ? 11.009 14.582 -35.428 1.00 67.44 142 ASN A CA 1
ATOM 1162 C C . ASN A 1 142 ? 12.211 14.866 -34.516 1.00 67.44 142 ASN A C 1
ATOM 1164 O O . ASN A 1 142 ? 12.480 16.030 -34.198 1.00 67.44 142 ASN A O 1
ATOM 1168 N N . VAL A 1 143 ? 12.931 13.832 -34.073 1.00 71.31 143 VAL A N 1
ATOM 1169 C CA . VAL A 1 143 ? 14.136 14.016 -33.272 1.00 71.31 143 VAL A CA 1
ATOM 1170 C C . VAL A 1 143 ? 15.263 14.359 -34.237 1.00 71.31 143 VAL A C 1
ATOM 1172 O O . VAL A 1 143 ? 15.878 13.495 -34.850 1.00 71.31 143 VAL A O 1
ATOM 1175 N N . LYS A 1 144 ? 15.547 15.655 -34.395 1.00 69.81 144 LYS A N 1
ATOM 1176 C CA . LYS A 1 144 ? 16.845 16.064 -34.934 1.00 69.81 144 LYS A CA 1
ATOM 1177 C C . LYS A 1 144 ? 17.899 15.505 -33.989 1.00 69.81 144 LYS A C 1
ATOM 1179 O O . LYS A 1 144 ? 18.015 15.991 -32.868 1.00 69.81 144 LYS A O 1
ATOM 1184 N N . GLU A 1 145 ? 18.623 14.484 -34.433 1.00 66.25 145 GLU A N 1
ATOM 1185 C CA . GLU A 1 145 ? 19.802 13.990 -33.735 1.00 66.25 145 GLU A CA 1
ATOM 1186 C C . GLU A 1 145 ? 20.771 15.166 -33.550 1.00 66.25 145 GLU A C 1
ATOM 1188 O O . GLU A 1 145 ? 21.411 15.634 -34.496 1.00 66.25 145 GLU A O 1
ATOM 1193 N N . GLU A 1 146 ? 20.828 15.714 -32.337 1.00 70.19 146 GLU A N 1
ATOM 1194 C CA . GLU A 1 146 ? 21.865 16.670 -31.981 1.00 70.19 146 GLU A CA 1
ATOM 1195 C C . GLU A 1 146 ? 23.211 15.934 -31.973 1.00 70.19 146 GLU A C 1
ATOM 1197 O O . GLU A 1 146 ? 23.279 14.780 -31.532 1.00 70.19 146 GLU A O 1
ATOM 1202 N N . PRO A 1 147 ? 24.304 16.564 -32.446 1.00 72.31 147 PRO A N 1
ATOM 1203 C CA . PRO A 1 147 ? 25.627 15.975 -32.320 1.00 72.31 147 PRO A CA 1
ATOM 1204 C C . PRO A 1 147 ? 25.860 15.605 -30.857 1.00 72.31 147 PRO A C 1
ATOM 1206 O O . PRO A 1 147 ? 25.623 16.439 -29.982 1.00 72.31 147 PRO A O 1
ATOM 1209 N N . ILE A 1 148 ? 26.324 14.377 -30.596 1.00 63.88 148 ILE A N 1
ATOM 1210 C CA . ILE A 1 148 ? 26.743 13.932 -29.260 1.00 63.88 148 ILE A CA 1
ATOM 1211 C C . ILE A 1 148 ? 27.631 15.029 -28.657 1.00 63.88 148 ILE A C 1
ATOM 1213 O O . ILE A 1 148 ? 28.748 15.271 -29.113 1.00 63.88 148 ILE A O 1
ATOM 1217 N N . GLY A 1 149 ? 27.073 15.768 -27.696 1.00 68.56 149 GLY A N 1
ATOM 1218 C CA . GLY A 1 149 ? 27.703 16.959 -27.144 1.00 68.56 149 GLY A CA 1
ATOM 1219 C C . GLY A 1 149 ? 28.957 16.643 -26.324 1.00 68.56 149 GLY A C 1
ATOM 1220 O O . GLY A 1 149 ? 29.382 15.494 -26.183 1.00 68.56 149 GLY A O 1
ATOM 1221 N N . SER A 1 150 ? 29.511 17.687 -25.699 1.00 65.12 150 SER A N 1
ATOM 1222 C CA . SER A 1 150 ? 30.716 17.675 -24.840 1.00 65.12 150 SER A CA 1
ATOM 1223 C C . SER A 1 150 ? 30.712 16.638 -23.694 1.00 65.12 150 SER A C 1
ATOM 1225 O O . SER A 1 150 ? 31.745 16.398 -23.063 1.00 65.12 150 SER A O 1
ATOM 1227 N N . ASN A 1 151 ? 29.574 15.997 -23.427 1.00 72.06 151 ASN A N 1
ATOM 1228 C CA . ASN A 1 151 ? 29.412 14.974 -22.395 1.00 72.06 151 ASN A CA 1
ATOM 1229 C C . ASN A 1 151 ? 30.200 13.692 -22.708 1.00 72.06 151 ASN A C 1
ATOM 1231 O O . ASN A 1 151 ? 30.676 13.029 -21.790 1.00 72.06 151 ASN A O 1
ATOM 1235 N N . MET A 1 152 ? 30.392 13.346 -23.988 1.00 81.06 152 MET A N 1
ATOM 1236 C CA . MET A 1 152 ? 31.171 12.156 -24.360 1.00 81.06 152 MET A CA 1
ATOM 1237 C C . MET A 1 152 ? 32.651 12.334 -24.011 1.00 81.06 152 MET A C 1
ATOM 1239 O O . MET A 1 152 ? 33.265 11.432 -23.448 1.00 81.06 152 MET A O 1
ATOM 1243 N N . SER A 1 153 ? 33.221 13.513 -24.280 1.00 80.94 153 SER A N 1
ATOM 1244 C CA . SER A 1 153 ? 34.603 13.824 -23.895 1.00 80.94 153 SER A CA 1
ATOM 1245 C C . SER A 1 153 ? 34.800 13.822 -22.381 1.00 80.94 153 SER A C 1
ATOM 1247 O O . SER A 1 153 ? 35.816 13.318 -21.907 1.00 80.94 153 SER A O 1
ATOM 1249 N N . GLU A 1 154 ? 33.824 14.320 -21.619 1.00 85.88 154 GLU A N 1
ATOM 1250 C CA . GLU A 1 154 ? 33.865 14.284 -20.155 1.00 85.88 154 GLU A CA 1
ATOM 1251 C C . GLU A 1 154 ? 33.786 12.847 -19.626 1.00 85.88 154 GLU A C 1
ATOM 1253 O O . GLU A 1 154 ? 34.573 12.456 -18.764 1.00 85.88 154 GLU A O 1
ATOM 1258 N N . LEU A 1 155 ? 32.898 12.025 -20.192 1.00 88.44 155 LEU A N 1
ATOM 1259 C CA . LEU A 1 155 ? 32.764 10.617 -19.829 1.00 88.44 155 LEU A CA 1
ATOM 1260 C C . LEU A 1 155 ? 34.035 9.826 -20.158 1.00 88.44 155 LEU A C 1
ATOM 1262 O O . LEU A 1 155 ? 34.485 9.027 -19.337 1.00 88.44 155 LEU A O 1
ATOM 1266 N N . ILE A 1 156 ? 34.654 10.080 -21.314 1.00 88.56 156 ILE A N 1
ATOM 1267 C CA . ILE A 1 156 ? 35.937 9.475 -21.696 1.00 88.56 156 ILE A CA 1
ATOM 1268 C C . ILE A 1 156 ? 37.036 9.897 -20.715 1.00 88.56 156 ILE A C 1
ATOM 1270 O O . ILE A 1 156 ? 37.757 9.038 -20.208 1.00 88.56 156 ILE A O 1
ATOM 1274 N N . ALA A 1 157 ? 37.144 11.191 -20.400 1.00 91.88 157 ALA A N 1
ATOM 1275 C CA . ALA A 1 157 ? 38.143 11.705 -19.465 1.00 91.88 157 ALA A CA 1
ATOM 1276 C C . ALA A 1 157 ? 37.968 11.116 -18.056 1.00 91.88 157 ALA A C 1
ATOM 1278 O O . ALA A 1 157 ? 38.936 10.656 -17.450 1.00 91.88 157 ALA A O 1
ATOM 1279 N N . ARG A 1 158 ? 36.727 11.054 -17.561 1.00 90.69 158 ARG A N 1
ATOM 1280 C CA . ARG A 1 158 ? 36.383 10.445 -16.272 1.00 90.69 158 ARG A CA 1
ATOM 1281 C C . ARG A 1 158 ? 36.715 8.956 -16.241 1.00 90.69 158 ARG A C 1
ATOM 1283 O O . ARG A 1 158 ? 37.308 8.487 -15.274 1.00 90.69 158 ARG A O 1
ATOM 1290 N N . THR A 1 159 ? 36.368 8.226 -17.299 1.00 90.81 159 THR A N 1
ATOM 1291 C CA . THR A 1 159 ? 36.634 6.783 -17.403 1.00 90.81 159 THR A CA 1
ATOM 1292 C C . THR A 1 159 ? 38.136 6.501 -17.460 1.00 90.81 159 THR A C 1
ATOM 1294 O O . THR A 1 159 ? 38.615 5.577 -16.805 1.00 90.81 159 THR A O 1
ATOM 1297 N N . LEU A 1 160 ? 38.908 7.321 -18.182 1.00 93.56 160 LEU A N 1
ATOM 1298 C CA . LEU A 1 160 ? 40.370 7.226 -18.214 1.00 93.56 160 LEU A CA 1
ATOM 1299 C C . LEU A 1 160 ? 40.994 7.531 -16.849 1.00 93.56 160 LEU A C 1
ATOM 1301 O O . LEU A 1 160 ? 41.870 6.792 -16.406 1.00 93.56 160 LEU A O 1
ATOM 1305 N N . ALA A 1 161 ? 40.528 8.578 -16.165 1.00 92.50 161 ALA A N 1
ATOM 1306 C CA . ALA A 1 161 ? 41.003 8.924 -14.829 1.00 92.50 161 ALA A CA 1
ATOM 1307 C C . ALA A 1 161 ? 40.710 7.809 -13.813 1.00 92.50 161 ALA A C 1
ATOM 1309 O O . ALA A 1 161 ? 41.598 7.423 -13.055 1.00 92.50 161 ALA A O 1
ATOM 1310 N N . GLN A 1 162 ? 39.500 7.241 -13.845 1.00 92.56 162 GLN A N 1
ATOM 1311 C CA . GLN A 1 162 ? 39.126 6.108 -13.001 1.00 92.56 162 GLN A CA 1
ATOM 1312 C C . GLN A 1 162 ? 40.017 4.890 -13.272 1.00 92.56 162 GLN A C 1
ATOM 1314 O O . GLN A 1 162 ? 40.563 4.307 -12.338 1.00 92.56 162 GLN A O 1
ATOM 1319 N N . ARG A 1 163 ? 40.226 4.538 -14.546 1.00 92.06 163 ARG A N 1
ATOM 1320 C CA . ARG A 1 163 ? 41.099 3.420 -14.924 1.00 92.06 163 ARG A CA 1
ATOM 1321 C C . ARG A 1 163 ? 42.534 3.632 -14.438 1.00 92.06 163 ARG A C 1
ATOM 1323 O O . ARG A 1 163 ? 43.144 2.695 -13.934 1.00 92.06 163 ARG A O 1
ATOM 1330 N N . ASN A 1 164 ? 43.077 4.840 -14.583 1.00 90.31 164 ASN A N 1
ATOM 1331 C CA . ASN A 1 164 ? 44.430 5.153 -14.121 1.00 90.31 164 ASN A CA 1
ATOM 1332 C C . ASN A 1 164 ? 44.545 5.025 -12.596 1.00 90.31 164 ASN A C 1
ATOM 1334 O O . ASN A 1 164 ? 45.497 4.423 -12.107 1.00 90.31 164 ASN A O 1
ATOM 1338 N N . PHE A 1 165 ? 43.540 5.494 -11.854 1.00 92.06 165 PHE A N 1
ATOM 1339 C CA . PHE A 1 165 ? 43.478 5.344 -10.401 1.00 92.06 165 PHE A CA 1
ATOM 1340 C C . PHE A 1 165 ? 43.414 3.871 -9.953 1.00 92.06 165 PHE A C 1
ATOM 1342 O O . PHE A 1 165 ? 44.107 3.460 -9.018 1.00 92.06 165 PHE A O 1
ATOM 1349 N N . GLU A 1 166 ? 42.613 3.049 -10.636 1.00 86.31 166 GLU A N 1
ATOM 1350 C CA . GLU A 1 166 ? 42.534 1.606 -10.380 1.00 86.31 166 GLU A CA 1
ATOM 1351 C C . GLU A 1 166 ? 43.870 0.907 -10.679 1.00 86.31 166 GLU A C 1
ATOM 1353 O O . GLU A 1 166 ? 44.326 0.079 -9.889 1.00 86.31 166 GLU A O 1
ATOM 1358 N N . LEU A 1 167 ? 44.541 1.275 -11.775 1.00 84.06 167 LEU A N 1
ATOM 1359 C CA . LEU A 1 167 ? 45.857 0.738 -12.131 1.00 84.06 167 LEU A CA 1
ATOM 1360 C C . LEU A 1 167 ? 46.932 1.100 -11.100 1.00 84.06 167 LEU A C 1
ATOM 1362 O O . LEU A 1 167 ? 47.721 0.232 -10.726 1.00 84.06 167 LEU A O 1
ATOM 1366 N N . GLU A 1 168 ? 46.950 2.337 -10.603 1.00 83.62 168 GLU A N 1
ATOM 1367 C CA . GLU A 1 168 ? 47.857 2.756 -9.527 1.00 83.62 168 GLU A CA 1
ATOM 1368 C C . GLU A 1 168 ? 47.578 1.999 -8.225 1.00 83.62 168 GLU A C 1
ATOM 1370 O O . GLU A 1 168 ? 48.509 1.538 -7.561 1.00 83.62 168 GLU A O 1
ATOM 1375 N N . SER A 1 169 ? 46.302 1.793 -7.891 1.00 79.69 169 SER A N 1
ATOM 1376 C CA . SER A 1 169 ? 45.896 1.016 -6.716 1.00 79.69 169 SER A CA 1
ATOM 1377 C C . SER A 1 169 ? 46.366 -0.439 -6.813 1.00 79.69 169 SER A C 1
ATOM 1379 O O . SER A 1 169 ? 46.935 -0.974 -5.859 1.00 79.69 169 SER A O 1
ATOM 1381 N N . ILE A 1 170 ? 46.205 -1.074 -7.977 1.00 74.50 170 ILE A N 1
ATOM 1382 C CA . ILE A 1 170 ? 46.668 -2.448 -8.224 1.00 74.50 170 ILE A CA 1
ATOM 1383 C C . ILE A 1 170 ? 48.201 -2.519 -8.185 1.00 74.50 170 ILE A C 1
ATOM 1385 O O . ILE A 1 170 ? 48.761 -3.410 -7.547 1.00 74.50 170 ILE A O 1
ATOM 1389 N N . HIS A 1 171 ? 48.895 -1.573 -8.820 1.00 74.44 171 HIS A N 1
ATOM 1390 C CA . HIS A 1 171 ? 50.357 -1.544 -8.868 1.00 74.44 171 HIS A CA 1
ATOM 1391 C C . HIS A 1 171 ? 50.983 -1.328 -7.479 1.00 74.44 171 HIS A C 1
ATOM 1393 O O . HIS A 1 171 ? 51.929 -2.025 -7.109 1.00 74.44 171 HIS A O 1
ATOM 1399 N N . ASN A 1 172 ? 50.415 -0.433 -6.666 1.00 70.00 172 ASN A N 1
ATOM 1400 C CA . ASN A 1 172 ? 50.886 -0.179 -5.302 1.00 70.00 172 ASN A CA 1
ATOM 1401 C C . ASN A 1 172 ? 50.600 -1.353 -4.350 1.00 70.00 172 ASN A C 1
ATOM 1403 O O . ASN A 1 172 ? 51.406 -1.636 -3.462 1.00 70.00 172 ASN A O 1
ATOM 1407 N N . THR A 1 173 ? 49.490 -2.068 -4.554 1.00 63.41 173 THR A N 1
ATOM 1408 C CA . THR A 1 173 ? 49.127 -3.242 -3.742 1.00 63.41 173 THR A CA 1
ATOM 1409 C C . THR A 1 173 ? 49.989 -4.465 -4.089 1.00 63.41 173 THR A C 1
ATOM 1411 O O . THR A 1 173 ? 50.443 -5.184 -3.196 1.00 63.41 173 THR A O 1
ATOM 1414 N N . ASN A 1 174 ? 50.304 -4.669 -5.372 1.00 59.53 174 ASN A N 1
ATOM 1415 C CA . ASN A 1 174 ? 51.082 -5.822 -5.839 1.00 59.53 174 ASN A CA 1
ATOM 1416 C C . ASN A 1 174 ? 52.591 -5.721 -5.561 1.00 59.53 174 ASN A C 1
ATOM 1418 O O . ASN A 1 174 ? 53.254 -6.748 -5.444 1.00 59.53 174 ASN A O 1
ATOM 1422 N N . ASN A 1 175 ? 53.151 -4.515 -5.420 1.00 59.19 175 ASN A N 1
ATOM 1423 C CA . ASN A 1 175 ? 54.581 -4.358 -5.127 1.00 59.19 175 ASN A CA 1
ATOM 1424 C C . ASN A 1 175 ? 54.931 -4.562 -3.639 1.00 59.19 175 ASN A C 1
ATOM 1426 O O . ASN A 1 175 ? 56.053 -4.958 -3.333 1.00 59.19 175 ASN A O 1
ATOM 1430 N N . ASN A 1 176 ? 53.990 -4.339 -2.711 1.00 56.31 176 ASN A N 1
ATOM 1431 C CA . ASN A 1 176 ? 54.238 -4.474 -1.265 1.00 56.31 176 ASN A CA 1
ATOM 1432 C C . ASN A 1 176 ? 53.879 -5.844 -0.680 1.00 56.31 176 ASN A C 1
ATOM 1434 O O . ASN A 1 176 ? 54.300 -6.179 0.426 1.00 56.31 176 ASN A O 1
ATOM 1438 N N . THR A 1 177 ? 53.146 -6.670 -1.417 1.00 54.78 177 THR A N 1
ATOM 1439 C CA . THR A 1 177 ? 52.844 -8.039 -1.007 1.00 54.78 177 THR A CA 1
ATOM 1440 C C . THR A 1 177 ? 53.009 -8.936 -2.216 1.00 54.78 177 THR A C 1
ATOM 1442 O O . THR A 1 177 ? 52.357 -8.719 -3.231 1.00 54.78 177 THR A O 1
ATOM 1445 N N . LYS A 1 178 ? 53.884 -9.947 -2.123 1.00 59.38 178 LYS A N 1
ATOM 1446 C CA . LYS A 1 178 ? 53.902 -11.080 -3.059 1.00 59.38 178 LYS A CA 1
ATOM 1447 C C . LYS A 1 178 ? 52.560 -11.810 -2.938 1.00 59.38 178 LYS A C 1
ATOM 1449 O O . LYS A 1 178 ? 52.455 -12.804 -2.229 1.00 59.38 178 LYS A O 1
ATOM 1454 N N . ILE A 1 179 ? 51.517 -11.265 -3.552 1.00 57.94 179 ILE A N 1
ATOM 1455 C CA . ILE A 1 179 ? 50.215 -11.907 -3.659 1.00 57.94 179 ILE A CA 1
ATOM 1456 C C . ILE A 1 179 ? 50.388 -12.969 -4.735 1.00 57.94 179 ILE A C 1
ATOM 1458 O O . ILE A 1 179 ? 50.542 -12.665 -5.917 1.00 57.94 179 ILE A O 1
ATOM 1462 N N . ASP A 1 180 ? 50.447 -14.220 -4.286 1.00 58.91 180 ASP A N 1
ATOM 1463 C CA . ASP A 1 180 ? 50.514 -15.402 -5.131 1.00 58.91 180 ASP A CA 1
ATOM 1464 C C . ASP A 1 180 ? 49.446 -15.323 -6.231 1.00 58.91 180 ASP A C 1
ATOM 1466 O O . ASP A 1 180 ? 48.244 -15.277 -5.952 1.00 58.91 180 ASP A O 1
ATOM 1470 N N . ALA A 1 181 ? 49.875 -15.385 -7.494 1.00 60.25 181 ALA A N 1
ATOM 1471 C CA . ALA A 1 181 ? 48.996 -15.460 -8.666 1.00 60.25 181 ALA A CA 1
ATOM 1472 C C . ALA A 1 181 ? 47.954 -16.601 -8.566 1.00 60.25 181 ALA A C 1
ATOM 1474 O O . ALA A 1 181 ? 46.919 -16.579 -9.232 1.00 60.25 181 ALA A O 1
ATOM 1475 N N . ASN A 1 182 ? 48.191 -17.575 -7.680 1.00 60.72 182 ASN A N 1
ATOM 1476 C CA . ASN A 1 182 ? 47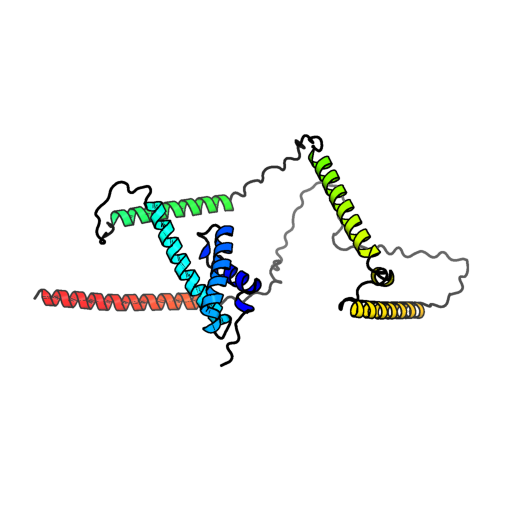.267 -18.655 -7.346 1.00 60.72 182 ASN A CA 1
ATOM 1477 C C . ASN A 1 182 ? 45.932 -18.193 -6.745 1.00 60.72 182 ASN A C 1
ATOM 1479 O O . ASN A 1 182 ? 44.941 -18.902 -6.902 1.00 60.72 182 ASN A O 1
ATOM 1483 N N . THR A 1 183 ? 45.868 -17.032 -6.091 1.00 65.06 183 THR A N 1
ATOM 1484 C CA . THR A 1 183 ? 44.610 -16.514 -5.520 1.00 65.06 183 THR A CA 1
ATOM 1485 C C . THR A 1 183 ? 43.692 -15.937 -6.603 1.00 65.06 183 THR A C 1
ATOM 1487 O O . THR A 1 183 ? 42.479 -15.934 -6.442 1.00 65.06 183 THR A O 1
ATOM 1490 N N . TRP A 1 184 ? 44.256 -15.489 -7.731 1.00 62.62 184 TRP A N 1
ATOM 1491 C CA . TRP A 1 184 ? 43.503 -14.945 -8.870 1.00 62.62 184 TRP A CA 1
ATOM 1492 C C . TRP A 1 184 ? 43.090 -16.033 -9.862 1.00 62.62 184 TRP A C 1
ATOM 1494 O O . TRP A 1 184 ? 42.049 -15.935 -10.506 1.00 62.62 184 TRP A O 1
ATOM 1504 N N . LEU A 1 185 ? 43.905 -17.084 -9.981 1.00 66.69 185 LEU A N 1
ATOM 1505 C CA . LEU A 1 185 ? 43.639 -18.213 -10.872 1.00 66.69 185 LEU A CA 1
ATOM 1506 C C . LEU A 1 185 ? 42.595 -19.188 -10.317 1.00 66.69 185 LEU A C 1
ATOM 1508 O O . LEU A 1 185 ? 42.071 -20.007 -11.071 1.00 66.69 185 LEU A O 1
ATOM 1512 N N . LYS A 1 186 ? 42.282 -19.121 -9.018 1.00 67.50 186 LYS A N 1
ATOM 1513 C CA . LYS A 1 186 ? 41.272 -19.984 -8.403 1.00 67.50 186 LYS A CA 1
ATOM 1514 C C . LYS A 1 186 ? 39.958 -19.223 -8.228 1.00 67.50 186 LYS A C 1
ATOM 1516 O O . LYS A 1 186 ? 39.942 -18.196 -7.551 1.00 67.50 186 LYS A O 1
ATOM 1521 N N . PRO A 1 187 ? 38.845 -19.701 -8.811 1.00 61.91 187 PRO A N 1
ATOM 1522 C CA . PRO A 1 187 ? 37.547 -19.097 -8.562 1.00 61.91 187 PRO A CA 1
ATOM 1523 C C . PRO A 1 187 ? 37.205 -19.236 -7.075 1.00 61.91 187 PRO A C 1
ATOM 1525 O O . PRO A 1 187 ? 37.409 -20.296 -6.492 1.00 61.91 187 PRO A O 1
ATOM 1528 N N . ALA A 1 188 ? 36.659 -18.178 -6.472 1.00 62.59 188 ALA A N 1
ATOM 1529 C CA . ALA A 1 188 ? 36.221 -18.223 -5.082 1.00 62.59 188 ALA A CA 1
ATOM 1530 C C . ALA A 1 188 ? 35.200 -19.359 -4.874 1.00 62.59 188 ALA A C 1
ATOM 1532 O O . ALA A 1 188 ? 34.208 -19.463 -5.616 1.00 62.59 188 ALA A O 1
ATOM 1533 N N . GLU A 1 189 ? 35.473 -20.200 -3.875 1.00 57.69 189 GLU A N 1
ATOM 1534 C CA . GLU A 1 189 ? 34.583 -21.256 -3.398 1.00 57.69 189 GLU A CA 1
ATOM 1535 C C . GLU A 1 189 ? 33.354 -20.592 -2.767 1.00 57.69 189 GLU A C 1
ATOM 1537 O O . GLU A 1 189 ? 33.444 -19.930 -1.733 1.00 57.69 189 GLU A O 1
ATOM 1542 N N . THR A 1 190 ? 32.197 -20.722 -3.412 1.00 56.88 190 THR A N 1
ATOM 1543 C CA . THR A 1 190 ? 30.916 -20.280 -2.855 1.00 56.88 190 THR A CA 1
ATOM 1544 C C . THR A 1 190 ? 30.013 -21.494 -2.680 1.00 56.88 190 THR A C 1
ATOM 1546 O O . THR A 1 190 ? 29.996 -22.378 -3.535 1.00 56.88 190 THR A O 1
ATOM 1549 N N . SER A 1 191 ? 29.245 -21.523 -1.584 1.00 54.00 191 SER A N 1
ATOM 1550 C CA . SER A 1 191 ? 28.364 -22.632 -1.151 1.00 54.00 191 SER A CA 1
ATOM 1551 C C . SER A 1 191 ? 27.446 -23.202 -2.256 1.00 54.00 191 SER A C 1
ATOM 1553 O O . SER A 1 191 ? 27.038 -24.353 -2.221 1.00 54.00 191 SER A O 1
ATOM 1555 N N . ILE A 1 192 ? 27.167 -22.421 -3.303 1.00 54.84 192 ILE A N 1
ATOM 1556 C CA . ILE A 1 192 ? 26.278 -22.789 -4.415 1.00 54.84 192 ILE A CA 1
ATOM 1557 C C . ILE A 1 192 ? 26.991 -23.646 -5.488 1.00 54.84 192 ILE A C 1
ATOM 1559 O O . ILE A 1 192 ? 26.333 -24.310 -6.295 1.00 54.84 192 ILE A O 1
ATOM 1563 N N . LYS A 1 193 ? 28.331 -23.641 -5.548 1.00 53.09 193 LYS A N 1
ATOM 1564 C CA . LYS A 1 193 ? 29.090 -24.314 -6.621 1.00 53.09 193 LYS A CA 1
ATOM 1565 C C . LYS A 1 193 ? 29.325 -25.803 -6.377 1.00 53.09 193 LYS A C 1
ATOM 1567 O O . LYS A 1 193 ? 29.360 -26.550 -7.352 1.00 53.09 193 LYS A O 1
ATOM 1572 N N . THR A 1 194 ? 29.429 -26.247 -5.126 1.00 55.84 194 THR A N 1
ATOM 1573 C CA . THR A 1 194 ? 29.618 -27.672 -4.808 1.00 55.84 194 THR A CA 1
ATOM 1574 C C . THR A 1 194 ? 28.394 -28.498 -5.205 1.00 55.84 194 THR A C 1
ATOM 1576 O O . THR A 1 194 ? 28.539 -29.537 -5.847 1.00 55.84 194 THR A O 1
ATOM 1579 N N . ASP A 1 195 ? 27.185 -27.988 -4.954 1.00 54.50 195 ASP A N 1
ATOM 1580 C CA . ASP A 1 195 ? 25.944 -28.692 -5.304 1.00 54.50 195 ASP A CA 1
ATOM 1581 C C . ASP A 1 195 ? 25.673 -28.708 -6.813 1.00 54.50 195 ASP A C 1
ATOM 1583 O O . ASP A 1 195 ? 25.281 -29.739 -7.365 1.00 54.50 195 ASP A O 1
ATOM 1587 N N . LYS A 1 196 ? 25.935 -27.604 -7.528 1.00 57.25 196 LYS A N 1
ATOM 1588 C CA . LYS A 1 196 ? 25.734 -27.561 -8.989 1.00 57.25 196 LYS A CA 1
ATOM 1589 C C . LYS A 1 196 ? 26.754 -28.401 -9.761 1.00 57.25 196 LYS A C 1
ATOM 1591 O O . LYS A 1 196 ? 26.396 -28.961 -10.796 1.00 57.25 196 LYS A O 1
ATOM 1596 N N . ALA A 1 197 ? 27.989 -28.531 -9.270 1.00 57.72 197 ALA A N 1
ATOM 1597 C CA . ALA A 1 197 ? 28.992 -29.404 -9.881 1.00 57.72 197 ALA A CA 1
ATOM 1598 C C . ALA A 1 197 ? 28.612 -30.891 -9.741 1.00 57.72 197 ALA A C 1
ATOM 1600 O O . ALA A 1 197 ? 28.649 -31.629 -10.726 1.00 57.72 197 ALA A O 1
ATOM 1601 N N . LEU A 1 198 ? 28.140 -31.307 -8.559 1.00 58.78 198 LEU A N 1
ATOM 1602 C CA . LEU A 1 198 ? 27.668 -32.675 -8.316 1.00 58.78 198 LEU A CA 1
ATOM 1603 C C . LEU A 1 198 ? 26.389 -33.003 -9.102 1.00 58.78 198 LEU A C 1
ATOM 1605 O O . LEU A 1 198 ? 26.237 -34.116 -9.608 1.00 58.78 198 LEU A O 1
ATOM 1609 N N . GLN A 1 199 ? 25.468 -32.047 -9.254 1.00 59.12 199 GLN A N 1
ATOM 1610 C CA . GLN A 1 199 ? 24.261 -32.241 -10.065 1.00 59.12 199 GLN A CA 1
ATOM 1611 C C . GLN A 1 199 ? 24.570 -32.354 -11.565 1.00 59.12 199 GLN A C 1
ATOM 1613 O O . GLN A 1 199 ? 23.940 -33.155 -12.258 1.00 59.12 199 GLN A O 1
ATOM 1618 N N . HIS A 1 200 ? 25.553 -31.602 -12.073 1.00 58.88 200 HIS A N 1
ATOM 1619 C CA . HIS A 1 200 ? 25.943 -31.665 -13.483 1.00 58.88 200 HIS A CA 1
ATOM 1620 C C . HIS A 1 200 ? 26.610 -33.003 -13.848 1.00 58.88 200 HIS A C 1
ATOM 1622 O O . HIS A 1 200 ? 26.280 -33.586 -14.882 1.00 58.88 200 HIS A O 1
ATOM 1628 N N . GLU A 1 201 ? 27.473 -33.535 -12.976 1.00 64.81 201 GLU A N 1
ATOM 1629 C CA . GLU A 1 201 ? 28.088 -34.862 -13.146 1.00 64.81 201 GLU A CA 1
ATOM 1630 C C . GLU A 1 201 ? 27.038 -35.986 -13.159 1.00 64.81 201 GLU A C 1
ATOM 1632 O O . GLU A 1 201 ? 27.021 -36.820 -14.069 1.00 64.81 201 GLU A O 1
ATOM 1637 N N . ASN A 1 202 ? 26.093 -35.966 -12.212 1.00 63.38 202 ASN A N 1
ATOM 1638 C CA . ASN A 1 202 ? 25.025 -36.969 -12.139 1.00 63.38 202 ASN A CA 1
ATOM 1639 C C . ASN A 1 202 ? 24.075 -36.913 -13.349 1.00 63.38 202 ASN A C 1
ATOM 1641 O O . ASN A 1 202 ? 23.654 -37.953 -13.862 1.00 63.38 202 ASN A O 1
ATOM 1645 N N . HIS A 1 203 ? 23.762 -35.713 -13.850 1.00 63.16 203 HIS A N 1
ATOM 1646 C CA . HIS A 1 203 ? 22.908 -35.551 -15.028 1.00 63.16 203 HIS A CA 1
ATOM 1647 C C . HIS A 1 203 ? 23.597 -36.032 -16.315 1.00 63.16 203 HIS A C 1
ATOM 1649 O O . HIS A 1 203 ? 22.959 -36.656 -17.165 1.00 63.16 203 HIS A O 1
ATOM 1655 N N . LYS A 1 204 ? 24.910 -35.800 -16.451 1.00 68.94 204 LYS A N 1
ATOM 1656 C CA . LYS A 1 204 ? 25.702 -36.295 -17.587 1.00 68.94 204 LYS A CA 1
ATOM 1657 C C . LYS A 1 204 ? 25.737 -37.827 -17.619 1.00 68.94 204 LYS A C 1
ATOM 1659 O O . LYS A 1 204 ? 25.485 -38.416 -18.668 1.00 68.94 204 LYS A O 1
ATOM 1664 N N . MET A 1 205 ? 25.944 -38.461 -16.464 1.00 64.75 205 MET A N 1
ATOM 1665 C CA . MET A 1 205 ? 25.982 -39.921 -16.339 1.00 64.75 205 MET A CA 1
ATOM 1666 C C . MET A 1 205 ? 24.627 -40.577 -16.671 1.00 64.75 205 MET A C 1
ATOM 1668 O O . MET A 1 205 ? 24.584 -41.595 -17.361 1.00 64.75 205 MET A O 1
ATOM 1672 N N . GLN A 1 206 ? 23.502 -39.971 -16.262 1.00 70.12 206 GLN A N 1
ATOM 1673 C CA . GLN A 1 206 ? 22.163 -40.458 -16.635 1.00 70.12 206 GLN A CA 1
ATOM 1674 C C . GLN A 1 206 ? 21.856 -40.305 -18.129 1.00 70.12 206 GLN A C 1
ATOM 1676 O O . GLN A 1 206 ? 21.176 -41.157 -18.709 1.00 70.12 206 GLN A O 1
ATOM 1681 N N . LEU A 1 207 ? 22.328 -39.228 -18.763 1.00 62.88 207 LEU A N 1
ATOM 1682 C CA . LEU A 1 207 ? 22.109 -39.003 -20.191 1.00 62.88 207 LEU A CA 1
ATOM 1683 C C . LEU A 1 207 ? 22.865 -40.037 -21.037 1.00 62.88 207 LEU A C 1
ATOM 1685 O O . LEU A 1 207 ? 22.305 -40.573 -21.993 1.00 62.88 207 LEU A O 1
ATOM 1689 N N . GLU A 1 208 ? 24.098 -40.360 -20.648 1.00 70.56 208 GLU A N 1
ATOM 1690 C CA . GLU A 1 208 ? 24.928 -41.366 -21.314 1.00 70.56 208 GLU A CA 1
ATOM 1691 C C . GLU A 1 208 ? 24.326 -42.774 -21.179 1.00 70.56 208 GLU A C 1
ATOM 1693 O O . GLU A 1 208 ? 24.175 -43.481 -22.174 1.00 70.56 208 GLU A O 1
ATOM 1698 N N . GLN A 1 209 ? 23.834 -43.144 -19.990 1.00 67.75 209 GLN A N 1
ATOM 1699 C CA . GLN A 1 209 ? 23.117 -44.411 -19.792 1.00 67.75 209 GLN A CA 1
ATOM 1700 C C . GLN A 1 209 ? 21.845 -44.513 -20.648 1.00 67.75 209 GLN A C 1
ATOM 1702 O O . GLN A 1 209 ? 21.579 -45.565 -21.235 1.00 67.75 209 GLN A O 1
ATOM 1707 N N . LYS A 1 210 ? 21.073 -43.423 -20.773 1.00 68.50 210 LYS A N 1
ATOM 1708 C CA . LYS A 1 210 ? 19.894 -43.391 -21.653 1.00 68.50 210 LYS A CA 1
ATOM 1709 C C . LYS A 1 210 ? 20.269 -43.541 -23.126 1.00 68.50 210 LYS A C 1
ATOM 1711 O O . LYS A 1 210 ? 19.572 -44.257 -23.841 1.00 68.50 210 LYS A O 1
ATOM 1716 N N . GLN A 1 211 ? 21.345 -42.904 -23.586 1.00 64.69 211 GLN A N 1
ATOM 1717 C CA . GLN A 1 211 ? 21.807 -43.048 -24.972 1.00 64.69 211 GLN A CA 1
ATOM 1718 C C . GLN A 1 211 ? 22.247 -44.481 -25.275 1.00 64.69 211 GLN A C 1
ATOM 1720 O O . GLN A 1 211 ? 21.826 -45.043 -26.284 1.00 64.69 211 GLN A O 1
ATOM 1725 N N . ILE A 1 212 ? 23.004 -45.099 -24.367 1.00 62.94 212 ILE A N 1
ATOM 1726 C CA . ILE A 1 212 ? 23.424 -46.498 -24.485 1.00 62.94 212 ILE A CA 1
ATOM 1727 C C . ILE A 1 212 ? 22.196 -47.423 -24.547 1.00 62.94 212 ILE A C 1
ATOM 1729 O O . ILE A 1 212 ? 22.109 -48.286 -25.419 1.00 62.94 212 ILE A O 1
ATOM 1733 N N . GLN A 1 213 ? 21.197 -47.209 -23.685 1.00 61.47 213 GLN A N 1
ATOM 1734 C CA . GLN A 1 213 ? 19.959 -47.995 -23.692 1.00 61.47 213 GLN A CA 1
ATOM 1735 C C . GLN A 1 213 ? 19.164 -47.841 -25.000 1.00 61.47 213 GLN A C 1
ATOM 1737 O O . GLN A 1 213 ? 18.642 -48.830 -25.519 1.00 61.47 213 GLN A O 1
ATOM 1742 N N . TYR A 1 214 ? 19.081 -46.626 -25.551 1.00 59.59 214 TYR A N 1
ATOM 1743 C CA . TYR A 1 214 ? 18.462 -46.387 -26.859 1.00 59.59 214 TYR A CA 1
ATOM 1744 C C . TYR A 1 214 ? 19.210 -47.113 -27.980 1.00 59.59 214 TYR A C 1
ATOM 1746 O O . TYR A 1 214 ? 18.578 -47.719 -28.844 1.00 59.59 214 TYR A O 1
ATOM 1754 N N . GLN A 1 215 ? 20.543 -47.110 -27.948 1.00 57.19 215 GLN A N 1
ATOM 1755 C CA . GLN A 1 215 ? 21.361 -47.754 -28.971 1.00 57.19 215 GLN A CA 1
ATOM 1756 C C . GLN A 1 215 ? 21.169 -49.278 -28.986 1.00 57.19 215 GLN A C 1
ATOM 1758 O O . GLN A 1 215 ? 21.014 -49.856 -30.058 1.00 57.19 215 GLN A O 1
ATOM 1763 N N . TYR A 1 216 ? 21.079 -49.922 -27.817 1.00 58.59 216 TYR A N 1
ATOM 1764 C CA . TYR A 1 216 ? 20.802 -51.361 -27.730 1.00 58.59 216 TYR A CA 1
ATOM 1765 C C . TYR A 1 216 ? 19.360 -51.731 -28.100 1.00 58.59 216 TYR A C 1
ATOM 1767 O O . TYR A 1 216 ? 19.127 -52.805 -28.647 1.00 58.59 216 TYR A O 1
ATOM 1775 N N . LYS A 1 217 ? 18.381 -50.857 -27.834 1.00 56.31 217 LYS A N 1
ATOM 1776 C CA . LYS A 1 217 ? 16.967 -51.129 -28.144 1.00 56.31 217 LYS A CA 1
ATOM 1777 C C . LYS A 1 217 ? 16.641 -51.022 -29.641 1.00 56.31 217 LYS A C 1
ATOM 1779 O O . LYS A 1 217 ? 15.656 -51.608 -30.078 1.00 56.31 217 LYS A O 1
ATOM 1784 N N . HIS A 1 218 ? 17.452 -50.296 -30.414 1.00 50.97 218 HIS A N 1
ATOM 1785 C CA . HIS A 1 218 ? 17.241 -50.062 -31.849 1.00 50.97 218 HIS A CA 1
ATOM 1786 C C . HIS A 1 218 ? 18.286 -50.728 -32.758 1.00 50.97 218 HIS A C 1
ATOM 1788 O O . HIS A 1 218 ? 18.348 -50.415 -33.946 1.00 50.97 218 HIS A O 1
ATOM 1794 N N . GLN A 1 219 ? 19.092 -51.660 -32.240 1.00 52.97 219 GLN A N 1
ATOM 1795 C CA . GLN A 1 219 ? 19.897 -52.545 -33.083 1.00 52.97 219 GLN A CA 1
ATOM 1796 C C . GLN A 1 219 ? 18.996 -53.608 -33.723 1.00 52.97 219 GLN A C 1
ATOM 1798 O O . GLN A 1 219 ? 18.895 -54.737 -33.249 1.00 52.97 219 G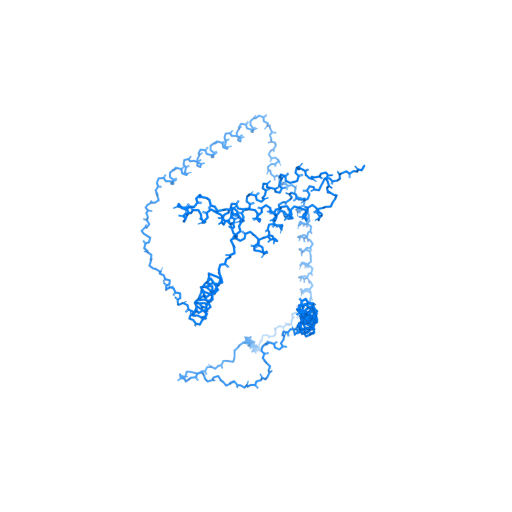LN A O 1
ATOM 1803 N N . GLU A 1 220 ? 18.334 -53.247 -34.818 1.00 59.50 220 GLU A N 1
ATOM 1804 C CA . GLU A 1 220 ? 17.888 -54.250 -35.778 1.00 59.50 220 GLU A CA 1
ATOM 1805 C C . GLU A 1 220 ? 19.123 -54.762 -36.530 1.00 59.50 220 GLU A C 1
ATOM 1807 O O . GLU A 1 220 ? 19.934 -53.982 -37.037 1.00 59.50 220 GLU A O 1
ATOM 1812 N N . LEU A 1 221 ? 19.306 -56.087 -36.536 1.00 53.34 221 LEU A N 1
ATOM 1813 C CA . LEU A 1 221 ? 20.350 -56.755 -37.314 1.00 53.34 221 LEU A CA 1
ATOM 1814 C C . LEU A 1 221 ? 20.244 -56.289 -38.775 1.00 53.34 221 LEU A C 1
ATOM 1816 O O . LEU A 1 221 ? 19.138 -56.318 -39.318 1.00 53.34 221 LEU A O 1
ATOM 1820 N N . PRO A 1 222 ? 21.347 -55.879 -39.429 1.00 48.31 222 PRO A N 1
ATOM 1821 C CA . PRO A 1 222 ? 21.281 -55.425 -40.808 1.00 48.31 222 PRO A CA 1
ATOM 1822 C C . PRO A 1 222 ? 20.785 -56.577 -41.683 1.00 48.31 222 PRO A C 1
ATOM 1824 O O . PRO A 1 222 ? 21.461 -57.595 -41.847 1.00 48.31 222 PRO A O 1
ATOM 1827 N N . THR A 1 223 ? 19.582 -56.426 -42.231 1.00 49.06 223 THR A N 1
ATOM 1828 C CA . THR A 1 223 ? 19.072 -57.312 -43.269 1.00 49.06 223 THR A CA 1
ATOM 1829 C C . THR A 1 223 ? 19.895 -57.079 -44.531 1.00 49.06 223 THR A C 1
ATOM 1831 O O . THR A 1 223 ? 20.127 -55.949 -44.960 1.00 49.06 223 THR A O 1
ATOM 1834 N N . LEU A 1 224 ? 20.408 -58.171 -45.095 1.00 44.81 224 LEU A N 1
ATOM 1835 C CA . LEU A 1 224 ? 21.190 -58.159 -46.324 1.00 44.81 224 LEU A CA 1
ATOM 1836 C C . LEU A 1 224 ? 20.328 -57.563 -47.450 1.00 44.81 224 LEU A C 1
ATOM 1838 O O . LEU A 1 224 ? 19.338 -58.167 -47.859 1.00 44.81 224 LEU A O 1
ATOM 1842 N N . ILE A 1 225 ? 20.689 -56.374 -47.934 1.00 47.00 225 ILE A N 1
ATOM 1843 C CA . ILE A 1 225 ? 19.995 -55.713 -49.043 1.00 47.00 225 ILE A CA 1
ATOM 1844 C C . ILE A 1 225 ? 20.256 -56.531 -50.314 1.00 47.00 225 ILE A C 1
ATOM 1846 O O . ILE A 1 225 ? 21.379 -56.560 -50.818 1.00 47.00 225 ILE A O 1
ATOM 1850 N N . GLN A 1 226 ? 19.226 -57.191 -50.848 1.00 51.56 226 GLN A N 1
ATOM 1851 C CA . GLN A 1 226 ? 19.237 -57.644 -52.237 1.00 51.56 226 GLN A CA 1
ATOM 1852 C C . GLN A 1 226 ? 18.978 -56.428 -53.131 1.00 51.56 226 GLN A C 1
ATOM 1854 O O . GLN A 1 226 ? 17.950 -55.762 -53.030 1.00 51.56 226 GLN A O 1
ATOM 1859 N N . ILE A 1 227 ? 19.954 -56.106 -53.976 1.00 38.06 227 ILE A N 1
ATOM 1860 C CA . ILE A 1 227 ? 19.860 -55.038 -54.972 1.00 38.06 227 ILE A CA 1
ATOM 1861 C C . ILE A 1 227 ? 18.827 -55.476 -56.020 1.00 38.06 227 ILE A C 1
ATOM 1863 O O . ILE A 1 227 ? 19.091 -56.434 -56.745 1.00 38.06 227 ILE A O 1
ATOM 1867 N N . GLY A 1 228 ? 17.677 -54.794 -56.113 1.00 46.44 228 GLY A N 1
ATOM 1868 C CA . GLY A 1 228 ? 16.747 -55.028 -57.226 1.00 46.44 228 GLY A CA 1
ATOM 1869 C C . GLY A 1 228 ? 15.262 -54.691 -57.060 1.00 46.44 228 GLY A C 1
ATOM 1870 O O . GLY A 1 228 ? 14.545 -54.871 -58.037 1.00 46.44 228 GLY A O 1
ATOM 1871 N N . GLU A 1 229 ? 14.773 -54.197 -55.917 1.00 47.06 229 GLU A N 1
ATOM 1872 C CA . GLU A 1 229 ? 13.341 -53.869 -55.771 1.00 47.06 229 GLU A CA 1
ATOM 1873 C C . GLU A 1 229 ? 13.108 -52.436 -55.264 1.00 47.06 229 GLU A C 1
ATOM 1875 O O . GLU A 1 229 ? 13.714 -51.985 -54.290 1.00 47.06 229 GLU A O 1
ATOM 1880 N N . GLU A 1 230 ? 12.249 -51.694 -55.970 1.00 47.84 230 GLU A N 1
ATOM 1881 C CA . GLU A 1 230 ? 11.921 -50.292 -55.699 1.00 47.84 230 GLU A CA 1
ATOM 1882 C C . GLU A 1 230 ? 11.139 -50.137 -54.388 1.00 47.84 230 GLU A C 1
ATOM 1884 O O . GLU A 1 230 ? 9.962 -50.488 -54.281 1.00 47.84 230 GLU A O 1
ATOM 1889 N N . VAL A 1 231 ? 11.772 -49.528 -53.386 1.00 40.69 231 VAL A N 1
ATOM 1890 C CA . VAL A 1 231 ? 11.099 -49.142 -52.144 1.00 40.69 231 VAL A CA 1
ATOM 1891 C C . VAL A 1 231 ? 10.321 -47.843 -52.376 1.00 40.69 231 VAL A C 1
ATOM 1893 O O . VAL A 1 231 ? 10.894 -46.754 -52.432 1.00 40.69 231 VAL A O 1
ATOM 1896 N N . LYS A 1 232 ? 8.989 -47.939 -52.467 1.00 47.16 232 LYS A N 1
ATOM 1897 C CA . LYS A 1 232 ? 8.093 -46.781 -52.321 1.00 47.16 232 LYS A CA 1
ATOM 1898 C C . LYS A 1 232 ? 8.210 -46.245 -50.894 1.00 47.16 232 LYS A C 1
ATOM 1900 O O . LYS A 1 232 ? 7.734 -46.871 -49.950 1.00 47.16 232 LYS A O 1
ATOM 1905 N N . ALA A 1 233 ? 8.835 -45.082 -50.736 1.00 41.72 233 ALA A N 1
ATOM 1906 C CA . ALA A 1 233 ? 8.895 -44.384 -49.457 1.00 41.72 233 ALA A CA 1
ATOM 1907 C C . ALA A 1 233 ? 7.473 -44.038 -48.959 1.00 41.72 233 ALA A C 1
ATOM 1909 O O . ALA A 1 233 ? 6.688 -43.466 -49.724 1.00 41.72 233 ALA A O 1
ATOM 1910 N N . PRO A 1 234 ? 7.112 -44.321 -47.693 1.00 43.97 234 PRO A N 1
ATOM 1911 C CA . PRO A 1 234 ? 5.870 -43.820 -47.132 1.00 43.97 234 PRO A CA 1
ATOM 1912 C C . PRO A 1 234 ? 6.013 -42.316 -46.883 1.00 43.97 234 PRO A C 1
ATOM 1914 O O . PRO A 1 234 ? 6.779 -41.864 -46.031 1.00 43.97 234 PRO A O 1
ATOM 1917 N N . ILE A 1 235 ? 5.258 -41.524 -47.640 1.00 51.38 235 ILE A N 1
ATOM 1918 C CA . ILE A 1 235 ? 5.096 -40.087 -47.422 1.00 51.38 235 ILE A CA 1
ATOM 1919 C C . ILE A 1 235 ? 4.272 -39.908 -46.140 1.00 51.38 235 ILE A C 1
ATOM 1921 O O . ILE A 1 235 ? 3.044 -39.869 -46.170 1.00 51.38 235 ILE A O 1
ATOM 1925 N N . ILE A 1 236 ? 4.938 -39.808 -44.992 1.00 49.09 236 ILE A N 1
ATOM 1926 C CA . ILE A 1 236 ? 4.290 -39.397 -43.743 1.00 49.09 236 ILE A CA 1
ATOM 1927 C C . ILE A 1 236 ? 4.179 -37.869 -43.772 1.00 49.09 236 ILE A C 1
ATOM 1929 O O . ILE A 1 236 ? 5.057 -37.149 -43.297 1.00 49.09 236 ILE A O 1
ATOM 1933 N N . LYS A 1 237 ? 3.089 -37.352 -44.350 1.00 46.59 237 LYS A N 1
ATOM 1934 C CA . LYS A 1 237 ? 2.679 -35.955 -44.150 1.00 46.59 237 LYS A CA 1
ATOM 1935 C C . LYS A 1 237 ? 2.153 -35.818 -42.720 1.00 46.59 237 LYS A C 1
ATOM 1937 O O . LYS A 1 237 ? 1.063 -36.286 -42.408 1.00 46.59 237 LYS A O 1
ATOM 1942 N N . LYS A 1 238 ? 2.935 -35.187 -41.840 1.00 47.50 238 LYS A N 1
ATOM 1943 C CA . LYS A 1 238 ? 2.449 -34.736 -40.530 1.00 47.50 238 LYS A CA 1
ATOM 1944 C C . LYS A 1 238 ? 1.488 -33.568 -40.753 1.00 47.50 238 LYS A C 1
ATOM 1946 O O . LYS A 1 238 ? 1.892 -32.527 -41.260 1.00 47.50 238 LYS A O 1
ATOM 1951 N N . GLN A 1 239 ? 0.230 -33.764 -40.390 1.00 45.25 239 GLN A N 1
ATOM 1952 C CA . GLN A 1 239 ? -0.826 -32.757 -40.430 1.00 45.25 239 GLN A CA 1
ATOM 1953 C C . GLN A 1 239 ? -0.997 -32.160 -39.027 1.00 45.25 239 GLN A C 1
ATOM 1955 O O . GLN A 1 239 ? -1.209 -32.898 -38.067 1.00 45.25 239 GLN A O 1
ATOM 1960 N N . LEU A 1 240 ? -0.849 -30.835 -38.901 1.00 41.31 240 LEU A N 1
ATOM 1961 C CA . LEU A 1 240 ? -1.238 -30.091 -37.702 1.00 41.31 240 LEU A CA 1
ATOM 1962 C C . LEU A 1 240 ? -2.747 -29.830 -37.765 1.00 41.31 240 LEU A C 1
ATOM 1964 O O . LEU A 1 240 ? -3.214 -29.100 -38.634 1.00 41.31 240 LEU A O 1
ATOM 1968 N N . THR A 1 241 ? -3.508 -30.409 -36.843 1.00 50.00 241 THR A N 1
ATOM 1969 C CA . THR A 1 241 ? -4.951 -30.180 -36.701 1.00 50.00 241 THR A CA 1
ATOM 1970 C C . THR A 1 241 ? -5.207 -28.985 -35.787 1.00 50.00 241 THR A C 1
ATOM 1972 O O . THR A 1 241 ? -5.384 -29.155 -34.585 1.00 50.00 241 THR A O 1
ATOM 1975 N N . TRP A 1 242 ? -5.206 -27.780 -36.356 1.00 41.69 242 TRP A N 1
ATOM 1976 C CA . TRP A 1 242 ? -5.815 -26.597 -35.723 1.00 41.69 242 TRP A CA 1
ATOM 1977 C C . TRP A 1 242 ? -6.706 -25.784 -36.673 1.00 41.69 242 TRP A C 1
ATOM 1979 O O . TRP A 1 242 ? -7.343 -24.836 -36.231 1.00 41.69 242 TRP A O 1
ATOM 1989 N N . ALA A 1 243 ? -6.808 -26.160 -37.949 1.00 41.78 243 ALA A N 1
ATOM 1990 C CA . ALA A 1 243 ? -7.736 -25.542 -38.887 1.00 41.78 243 ALA A CA 1
ATOM 1991 C C . ALA A 1 243 ? -8.116 -26.543 -39.984 1.00 41.78 243 ALA A C 1
ATOM 1993 O O . ALA A 1 243 ? -7.241 -27.189 -40.566 1.00 41.78 243 ALA A O 1
ATOM 1994 N N . GLU A 1 244 ? -9.410 -26.680 -40.266 1.00 43.66 244 GLU A N 1
ATOM 1995 C CA . GLU A 1 244 ? -9.866 -27.282 -41.517 1.00 43.66 244 GLU A CA 1
ATOM 1996 C C . GLU A 1 244 ? -9.483 -26.336 -42.661 1.00 43.66 244 GLU A C 1
ATOM 1998 O O . GLU A 1 244 ? -9.875 -25.172 -42.692 1.00 43.66 244 GLU A O 1
ATOM 2003 N N . ASN A 1 245 ? -8.665 -26.830 -43.590 1.00 43.62 245 ASN A N 1
ATOM 2004 C CA . ASN A 1 245 ? -8.356 -26.128 -44.829 1.00 43.62 245 ASN A CA 1
ATOM 2005 C C . ASN A 1 245 ? -9.624 -26.033 -45.688 1.00 43.62 245 ASN A C 1
ATOM 2007 O O . ASN A 1 245 ? -9.988 -27.012 -46.340 1.00 43.62 245 ASN A O 1
ATOM 2011 N N . LEU A 1 246 ? -10.230 -24.849 -45.776 1.00 42.09 246 LEU A N 1
ATOM 2012 C CA . LEU A 1 246 ? -10.942 -24.453 -46.988 1.00 42.09 246 LEU A CA 1
ATOM 2013 C C . LEU A 1 246 ? -9.959 -23.722 -47.904 1.00 42.09 246 LEU A C 1
ATOM 2015 O O . LEU A 1 246 ? -9.761 -22.515 -47.813 1.00 42.09 246 LEU A O 1
ATOM 2019 N N . ASN A 1 247 ? -9.357 -24.479 -48.816 1.00 40.81 247 ASN A N 1
ATOM 2020 C CA . ASN A 1 247 ? -8.944 -23.911 -50.089 1.00 40.81 247 ASN A CA 1
ATOM 2021 C C . ASN A 1 247 ? -10.212 -23.718 -50.924 1.00 40.81 247 ASN A C 1
ATOM 2023 O O . ASN A 1 247 ? -10.783 -24.711 -51.374 1.00 40.81 247 ASN A O 1
ATOM 2027 N N . ASN A 1 248 ? -10.647 -22.476 -51.122 1.00 40.16 248 ASN A N 1
ATOM 2028 C CA . ASN A 1 248 ? -11.054 -21.997 -52.442 1.00 40.16 248 ASN A CA 1
ATOM 2029 C C . ASN A 1 248 ? -11.365 -20.500 -52.429 1.00 40.16 248 ASN A C 1
ATOM 2031 O O . ASN A 1 248 ? -12.110 -19.999 -51.590 1.00 40.16 248 ASN A O 1
ATOM 2035 N N . ASP A 1 249 ? -10.788 -19.831 -53.423 1.00 46.50 249 ASP A N 1
ATOM 2036 C CA . ASP A 1 249 ? -11.060 -18.468 -53.846 1.00 46.50 249 ASP A CA 1
ATOM 2037 C C . ASP A 1 249 ? -12.552 -18.242 -54.103 1.00 46.50 249 ASP A C 1
ATOM 2039 O O . ASP A 1 249 ? -13.069 -18.654 -55.138 1.00 46.50 249 ASP A O 1
ATOM 2043 N N . SER A 1 250 ? -13.233 -17.541 -53.199 1.00 40.34 250 SER A N 1
ATOM 2044 C CA . SER A 1 250 ? -14.353 -16.658 -53.549 1.00 40.34 250 SER A CA 1
ATOM 2045 C C . SER A 1 250 ? -14.797 -15.869 -52.321 1.00 40.34 250 SER A C 1
ATOM 2047 O O . SER A 1 250 ? -15.064 -16.420 -51.258 1.00 40.34 250 SER A O 1
ATOM 2049 N N . VAL A 1 251 ? -14.828 -14.552 -52.492 1.00 50.56 251 VAL A N 1
ATOM 2050 C CA . VAL A 1 251 ? -15.278 -13.555 -51.524 1.00 50.56 251 VAL A CA 1
ATOM 2051 C C . VAL A 1 251 ? -16.787 -13.698 -51.334 1.00 50.56 251 VAL A C 1
ATOM 2053 O O . VAL A 1 251 ? -17.546 -13.131 -52.108 1.00 50.56 251 VAL A O 1
ATOM 2056 N N . GLU A 1 252 ? -17.218 -14.423 -50.306 1.00 43.91 252 GLU A N 1
ATOM 2057 C CA . GLU A 1 252 ? -18.568 -14.312 -49.746 1.00 43.91 252 GLU A CA 1
ATOM 2058 C C . GLU A 1 252 ? -18.488 -14.365 -48.215 1.00 43.91 252 GLU A C 1
ATOM 2060 O O . GLU A 1 252 ? -17.667 -15.075 -47.638 1.00 43.91 252 GLU A O 1
ATOM 2065 N N . GLU A 1 253 ? -19.299 -13.518 -47.581 1.00 45.91 253 GLU A N 1
ATOM 2066 C CA . GLU A 1 253 ? -19.401 -13.275 -46.142 1.00 45.91 253 GLU A CA 1
ATOM 2067 C C . GLU A 1 253 ? -19.159 -14.514 -45.270 1.00 45.91 253 GLU A C 1
ATOM 2069 O O . GLU A 1 253 ? -19.823 -15.543 -45.411 1.00 45.91 253 GLU A O 1
ATOM 2074 N N . ILE A 1 254 ? -18.276 -14.365 -44.279 1.00 42.00 254 ILE A N 1
ATOM 2075 C CA . ILE A 1 254 ? -18.154 -15.293 -43.154 1.00 42.00 254 ILE A CA 1
ATOM 2076 C C . ILE A 1 254 ? -19.492 -15.278 -42.398 1.00 42.00 254 ILE A C 1
ATOM 2078 O O . ILE A 1 254 ? -19.710 -14.458 -41.506 1.00 42.00 254 ILE A O 1
ATOM 2082 N N . LYS A 1 255 ? -20.414 -16.173 -42.756 1.00 44.72 255 LYS A N 1
ATOM 2083 C CA . LYS A 1 255 ? -21.595 -16.462 -41.943 1.00 44.72 255 LYS A CA 1
ATOM 2084 C C . LYS A 1 255 ? -21.179 -17.402 -40.823 1.00 44.72 255 LYS A C 1
ATOM 2086 O O . LYS A 1 255 ? -20.904 -18.579 -41.043 1.00 44.72 255 LYS A O 1
ATOM 2091 N N . LEU A 1 256 ? -21.102 -16.844 -39.618 1.00 40.03 256 LEU A N 1
ATOM 2092 C CA . LEU A 1 256 ? -20.909 -17.595 -38.387 1.00 40.03 256 LEU A CA 1
ATOM 2093 C C . LEU A 1 256 ? -22.203 -18.369 -38.095 1.00 40.03 256 LEU A C 1
ATOM 2095 O O . LEU A 1 256 ? -23.181 -17.797 -37.616 1.00 40.03 256 LEU A O 1
ATOM 2099 N N . ASP A 1 257 ? -22.222 -19.660 -38.408 1.00 44.38 257 ASP A N 1
ATOM 2100 C CA . ASP A 1 257 ? -23.337 -20.542 -38.066 1.00 44.38 257 ASP A CA 1
ATOM 2101 C C . ASP A 1 257 ? -23.204 -20.925 -36.579 1.00 44.38 257 ASP A C 1
ATOM 2103 O O . ASP A 1 257 ? -22.575 -21.920 -36.208 1.00 44.38 257 ASP A O 1
ATOM 2107 N N . ILE A 1 258 ? -23.715 -20.063 -35.693 1.00 45.31 258 ILE A N 1
ATOM 2108 C CA . ILE A 1 258 ? -23.746 -20.318 -34.248 1.00 45.31 258 ILE A CA 1
ATOM 2109 C C . ILE A 1 258 ? -24.827 -21.368 -33.997 1.00 45.31 258 ILE A C 1
ATOM 2111 O O . ILE A 1 258 ? -26.001 -21.053 -33.816 1.00 45.31 258 ILE A O 1
ATOM 2115 N N . LYS A 1 259 ? -24.436 -22.643 -33.953 1.00 50.91 259 LYS A N 1
ATOM 2116 C CA . LYS A 1 259 ? -25.228 -23.630 -33.218 1.00 50.91 259 LYS A CA 1
ATOM 2117 C C . LYS A 1 259 ? -25.132 -23.265 -31.741 1.00 50.91 259 LYS A C 1
ATOM 2119 O O . LYS A 1 259 ? -24.046 -23.334 -31.171 1.00 50.91 259 LYS A O 1
ATOM 2124 N N . GLU A 1 260 ? -26.253 -22.881 -31.133 1.00 46.94 260 GLU A N 1
ATOM 2125 C CA . GLU A 1 260 ? -26.403 -22.797 -29.677 1.00 46.94 260 GLU A CA 1
ATOM 2126 C C . GLU A 1 260 ? -26.140 -24.178 -29.065 1.00 46.94 260 GLU A C 1
ATOM 2128 O O . GLU A 1 260 ? -27.031 -24.996 -28.846 1.00 46.94 260 GLU A O 1
ATOM 2133 N N . THR A 1 261 ? -24.875 -24.473 -28.803 1.00 44.97 261 THR A N 1
ATOM 2134 C CA . THR A 1 261 ? -24.511 -25.450 -27.793 1.00 44.97 261 THR A CA 1
ATOM 2135 C C . THR A 1 261 ? -24.559 -24.711 -26.464 1.00 44.97 261 THR A C 1
ATOM 2137 O O . THR A 1 261 ? -23.786 -23.777 -26.264 1.00 44.97 261 THR A O 1
ATOM 2140 N N . ASN A 1 262 ? -25.434 -25.134 -25.547 1.00 52.22 262 ASN A N 1
ATOM 2141 C CA . ASN A 1 262 ? -25.561 -24.620 -24.169 1.00 52.22 262 ASN A CA 1
ATOM 2142 C C . ASN A 1 262 ? -24.289 -24.795 -23.302 1.00 52.22 262 ASN A C 1
ATOM 2144 O O . ASN A 1 262 ? -24.336 -24.698 -22.079 1.00 52.22 262 ASN A O 1
ATOM 2148 N N . GLU A 1 263 ? -23.141 -25.063 -23.916 1.00 53.28 263 GLU A N 1
ATOM 2149 C CA . GLU A 1 263 ? -21.843 -25.198 -23.275 1.00 53.28 263 GLU A CA 1
ATOM 2150 C C . GLU A 1 263 ? -21.036 -23.924 -23.521 1.00 53.28 263 GLU A C 1
ATOM 2152 O O . GLU A 1 263 ? -20.112 -23.860 -24.331 1.00 53.28 263 GLU A O 1
ATOM 2157 N N . THR A 1 264 ? -21.410 -22.864 -22.808 1.00 61.72 264 THR A N 1
ATOM 2158 C CA . THR A 1 264 ? -20.623 -21.635 -22.719 1.00 61.72 264 THR A CA 1
ATOM 2159 C C . THR A 1 264 ? -19.214 -21.975 -22.223 1.00 61.72 264 THR A C 1
ATOM 2161 O O . THR A 1 264 ? -19.044 -22.824 -21.346 1.00 61.72 264 THR A O 1
ATOM 2164 N N . ILE A 1 265 ? -18.197 -21.269 -22.726 1.00 58.75 265 ILE A N 1
ATOM 2165 C CA . ILE A 1 265 ? -16.762 -21.421 -22.386 1.00 58.75 265 ILE A CA 1
ATOM 2166 C C . ILE A 1 265 ? -16.505 -21.375 -20.857 1.00 58.75 265 ILE A C 1
ATOM 2168 O O . ILE A 1 265 ? -15.504 -21.887 -20.359 1.00 58.75 265 ILE A O 1
ATOM 2172 N N . PHE A 1 266 ? -17.452 -20.824 -20.097 1.00 55.12 266 PHE A N 1
ATOM 2173 C CA . PHE A 1 266 ? -17.440 -20.701 -18.642 1.00 55.12 266 PHE A CA 1
ATOM 2174 C C . PHE A 1 266 ? -17.902 -21.956 -17.877 1.00 55.12 266 PHE A C 1
ATOM 2176 O O . PHE A 1 266 ? -17.696 -22.030 -16.671 1.00 55.12 266 PHE A O 1
ATOM 2183 N N . SER A 1 267 ? -18.452 -22.975 -18.544 1.00 63.94 267 SER A N 1
ATOM 2184 C CA . SER A 1 267 ? -18.884 -24.246 -17.922 1.00 63.94 267 SER A CA 1
ATOM 2185 C C . SER A 1 267 ? -17.740 -25.050 -17.283 1.00 63.94 267 SER A C 1
ATOM 2187 O O . SER A 1 267 ? -17.972 -25.922 -16.448 1.00 63.94 267 SER A O 1
ATOM 2189 N N . LYS A 1 268 ? -16.488 -24.738 -17.639 1.00 62.00 268 LYS A N 1
ATOM 2190 C CA . LYS A 1 268 ? -15.276 -25.326 -17.045 1.00 62.00 268 LYS A CA 1
ATOM 2191 C C . LYS A 1 268 ? -14.733 -24.538 -15.848 1.00 62.00 268 LYS A C 1
ATOM 2193 O O . LYS A 1 268 ? -13.759 -24.977 -15.235 1.00 62.00 268 LYS A O 1
ATOM 2198 N N . LEU A 1 269 ? -15.328 -23.396 -15.499 1.00 55.88 269 LEU A N 1
ATOM 2199 C CA . LEU A 1 269 ? -14.962 -22.655 -14.295 1.00 55.88 269 LEU A CA 1
ATOM 2200 C C . LEU A 1 269 ? -15.686 -23.247 -13.090 1.00 55.88 269 LEU A C 1
ATOM 2202 O O . LEU A 1 269 ? -16.886 -23.511 -13.110 1.00 55.88 269 LEU A O 1
ATOM 2206 N N . LYS A 1 270 ? -14.935 -23.460 -12.013 1.00 53.03 270 LYS A N 1
ATOM 2207 C CA . LYS A 1 270 ? -15.469 -23.959 -10.749 1.00 53.03 270 LYS A CA 1
ATOM 2208 C C . LYS A 1 270 ? -16.460 -22.926 -10.200 1.00 53.03 270 LYS A C 1
ATOM 2210 O O . LYS A 1 270 ? -16.040 -21.863 -9.753 1.00 53.03 270 LYS A O 1
ATOM 2215 N N . HIS A 1 271 ? -17.755 -23.238 -10.220 1.00 50.41 271 HIS A N 1
ATOM 2216 C CA . HIS A 1 271 ? -18.763 -22.434 -9.533 1.00 50.41 271 HIS A CA 1
ATOM 2217 C C . HIS A 1 271 ? -18.421 -22.378 -8.037 1.00 50.41 271 HIS A C 1
ATOM 2219 O O . HIS A 1 271 ? -18.520 -23.377 -7.321 1.00 50.41 271 HIS A O 1
ATOM 2225 N N . ILE A 1 272 ? -17.988 -21.212 -7.559 1.00 45.19 272 ILE A N 1
ATOM 2226 C CA . ILE A 1 272 ? -17.964 -20.909 -6.131 1.00 45.19 272 ILE A CA 1
ATOM 2227 C C . ILE A 1 272 ? -19.433 -20.740 -5.745 1.00 45.19 272 ILE A C 1
ATOM 2229 O O . ILE A 1 272 ? -20.085 -19.810 -6.208 1.00 45.19 272 ILE A O 1
ATOM 2233 N N . LYS A 1 273 ? -19.978 -21.666 -4.950 1.00 46.44 273 LYS A N 1
ATOM 2234 C CA . LYS A 1 273 ? -21.290 -21.489 -4.317 1.00 46.44 273 LYS A CA 1
ATOM 2235 C C . LYS A 1 273 ? -21.216 -20.268 -3.398 1.00 46.44 273 LYS A C 1
ATOM 2237 O O . LYS A 1 273 ? -20.795 -20.390 -2.253 1.00 46.44 273 LYS A O 1
ATOM 2242 N N . SER A 1 274 ? -21.596 -19.102 -3.905 1.00 48.59 274 SER A N 1
ATOM 2243 C CA . SER A 1 274 ? -21.894 -17.913 -3.109 1.00 48.59 274 SER A CA 1
ATOM 2244 C C . SER A 1 274 ? -23.399 -17.847 -2.868 1.00 48.59 274 SER A C 1
ATOM 2246 O O . SER A 1 274 ? -24.080 -16.947 -3.339 1.00 48.59 274 SER A O 1
ATOM 2248 N N . GLU A 1 275 ? -23.934 -18.829 -2.160 1.00 51.31 275 GLU A N 1
ATOM 2249 C CA . GLU A 1 275 ? -25.285 -18.748 -1.618 1.00 51.31 275 GLU A CA 1
ATOM 2250 C C . GLU A 1 275 ? -25.183 -19.130 -0.149 1.00 51.31 275 GLU A C 1
ATOM 2252 O O . GLU A 1 275 ? -24.658 -20.199 0.167 1.00 51.31 275 GLU A O 1
ATOM 2257 N N . VAL A 1 276 ? -25.614 -18.193 0.707 1.00 46.97 276 VAL A N 1
ATOM 2258 C CA . VAL A 1 276 ? -26.106 -18.318 2.097 1.00 46.97 276 VAL A CA 1
ATOM 2259 C C . VAL A 1 276 ? -25.666 -17.141 2.991 1.00 46.97 276 VAL A C 1
ATOM 2261 O O . VAL A 1 276 ? -26.403 -16.798 3.904 1.00 46.97 276 VAL A O 1
ATOM 2264 N N . SER A 1 277 ? -24.556 -16.433 2.749 1.00 46.88 277 SER A N 1
ATOM 2265 C CA . SER A 1 277 ? -24.104 -15.397 3.708 1.00 46.88 277 SER A CA 1
ATOM 2266 C C . SER A 1 277 ? -24.724 -14.002 3.533 1.00 46.88 277 SER A C 1
ATOM 2268 O O . SER A 1 277 ? -24.935 -13.320 4.529 1.00 46.88 277 SER A O 1
ATOM 2270 N N . ILE A 1 278 ? -25.041 -13.569 2.307 1.00 48.94 278 ILE A N 1
ATOM 2271 C CA . ILE A 1 278 ? -25.448 -12.170 2.052 1.00 48.94 278 ILE A CA 1
ATOM 2272 C C . ILE A 1 278 ? -26.930 -11.928 2.394 1.00 48.94 278 ILE A C 1
ATOM 2274 O O . ILE A 1 278 ? -27.273 -10.900 2.974 1.00 48.94 278 ILE A O 1
ATOM 2278 N N . GLU A 1 279 ? -27.821 -12.882 2.108 1.00 50.66 279 GLU A N 1
ATOM 2279 C CA . GLU A 1 279 ? -29.252 -12.730 2.423 1.00 50.66 279 GLU A CA 1
ATOM 2280 C C . GLU A 1 279 ? -29.528 -12.745 3.932 1.00 50.66 279 GLU A C 1
ATOM 2282 O O . GLU A 1 279 ? -30.361 -11.974 4.409 1.00 50.66 279 GLU A O 1
ATOM 2287 N N . ILE A 1 280 ? -28.788 -13.554 4.699 1.00 56.41 280 ILE A N 1
ATOM 2288 C CA . ILE A 1 280 ? -28.944 -13.641 6.158 1.00 56.41 280 ILE A CA 1
ATOM 2289 C C . ILE A 1 280 ? -28.604 -12.298 6.818 1.00 56.41 280 ILE A C 1
ATOM 2291 O O . ILE A 1 280 ? -29.334 -11.848 7.700 1.00 56.41 280 ILE A O 1
ATOM 2295 N N . ASP A 1 281 ? -27.553 -11.620 6.355 1.00 60.34 281 ASP A N 1
ATOM 2296 C CA . ASP A 1 281 ? -27.107 -10.355 6.947 1.00 60.34 281 ASP A CA 1
ATOM 2297 C C . ASP A 1 281 ? -28.118 -9.221 6.702 1.00 60.34 281 ASP A C 1
ATOM 2299 O O . ASP A 1 281 ? -28.458 -8.461 7.612 1.00 60.34 281 ASP A O 1
ATOM 2303 N N . THR A 1 282 ? -28.708 -9.167 5.501 1.00 67.19 282 THR A N 1
ATOM 2304 C CA . THR A 1 282 ? -29.754 -8.176 5.184 1.00 67.19 282 THR A CA 1
ATOM 2305 C C . THR A 1 282 ? -31.039 -8.394 5.984 1.00 67.19 282 THR A C 1
ATOM 2307 O O . THR A 1 282 ? -31.647 -7.425 6.444 1.00 67.19 282 THR A O 1
ATOM 2310 N N . GLN A 1 283 ? -31.440 -9.649 6.214 1.00 71.00 283 GLN A N 1
ATOM 2311 C CA . GLN A 1 283 ? -32.625 -9.971 7.014 1.00 71.00 283 GLN A CA 1
ATOM 2312 C C . GLN A 1 283 ? -32.415 -9.656 8.499 1.00 71.00 283 GLN A C 1
ATOM 2314 O O . GLN A 1 283 ? -33.300 -9.074 9.130 1.00 71.00 283 GLN A O 1
ATOM 2319 N N . ILE A 1 284 ? -31.232 -9.957 9.046 1.00 74.38 284 ILE A N 1
ATOM 2320 C CA . ILE A 1 284 ? -30.870 -9.606 10.427 1.00 74.38 284 ILE A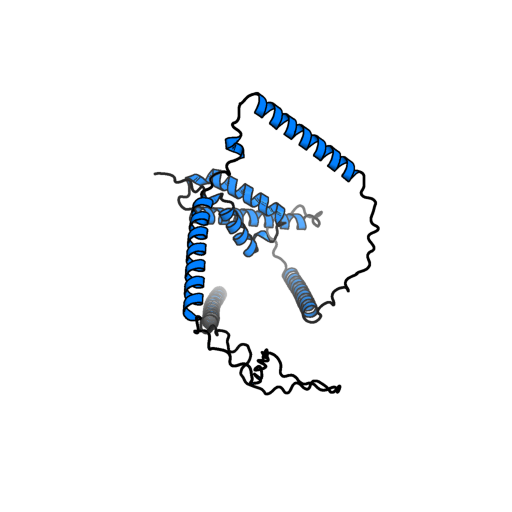 CA 1
ATOM 2321 C C . ILE A 1 284 ? -30.851 -8.082 10.603 1.00 74.38 284 ILE A C 1
ATOM 2323 O O . ILE A 1 284 ? -31.378 -7.565 11.592 1.00 74.38 284 ILE A O 1
ATOM 2327 N N . GLN A 1 285 ? -30.307 -7.345 9.632 1.00 79.44 285 GLN A N 1
ATOM 2328 C CA . GLN A 1 285 ? -30.274 -5.884 9.668 1.00 79.44 285 GLN A CA 1
ATOM 2329 C C . GLN A 1 285 ? -31.683 -5.268 9.629 1.00 79.44 285 GLN A C 1
ATOM 2331 O O . GLN A 1 285 ? -31.974 -4.355 10.406 1.00 79.44 285 GLN A O 1
ATOM 2336 N N . LEU A 1 286 ? -32.580 -5.796 8.790 1.00 79.75 286 LEU A N 1
ATOM 2337 C CA . LEU A 1 286 ? -33.987 -5.379 8.723 1.00 79.75 286 LEU A CA 1
ATOM 2338 C C . LEU A 1 286 ? -34.744 -5.680 10.022 1.00 79.75 286 LEU A C 1
ATOM 2340 O O . LEU A 1 286 ? -35.508 -4.843 10.506 1.00 79.75 286 LEU A O 1
ATOM 2344 N N . GLN A 1 287 ? -34.506 -6.845 10.623 1.00 81.25 287 GLN A N 1
ATOM 2345 C CA . GLN A 1 287 ? -35.126 -7.223 11.890 1.00 81.25 287 GLN A CA 1
ATOM 2346 C C . GLN A 1 287 ? -34.667 -6.310 13.038 1.00 81.25 287 GLN A C 1
ATOM 2348 O O . GLN A 1 287 ? -35.491 -5.854 13.833 1.00 81.25 287 GLN A O 1
ATOM 2353 N N . ASN A 1 288 ? -33.376 -5.974 13.083 1.00 87.81 288 ASN A N 1
ATOM 2354 C CA . ASN A 1 288 ? -32.811 -5.066 14.081 1.00 87.81 288 ASN A CA 1
ATOM 2355 C C . ASN A 1 288 ? -33.337 -3.626 13.909 1.00 87.81 288 ASN A C 1
ATOM 2357 O O . ASN A 1 288 ? -33.682 -2.955 14.883 1.00 87.81 288 ASN A O 1
ATOM 2361 N N . MET A 1 289 ? -33.496 -3.163 12.663 1.00 86.19 289 MET A N 1
ATOM 2362 C CA . MET A 1 289 ? -34.152 -1.883 12.377 1.00 86.19 289 MET A CA 1
ATOM 2363 C C . MET A 1 289 ? -35.599 -1.844 12.875 1.00 86.19 289 MET A C 1
ATOM 2365 O O . MET A 1 289 ? -35.981 -0.879 13.535 1.00 86.19 289 MET A O 1
ATOM 2369 N N . ASN A 1 290 ? -36.389 -2.886 12.610 1.00 89.56 290 ASN A N 1
ATOM 2370 C CA . ASN A 1 290 ? -37.783 -2.948 13.055 1.00 89.56 290 ASN A CA 1
ATOM 2371 C C . ASN A 1 290 ? -37.903 -2.968 14.584 1.00 89.56 290 ASN A C 1
ATOM 2373 O O . ASN A 1 290 ? -38.768 -2.296 15.143 1.00 89.56 290 ASN A O 1
ATOM 2377 N N . GLN A 1 291 ? -37.002 -3.668 15.277 1.00 88.19 291 GLN A N 1
ATOM 2378 C CA . GLN A 1 291 ? -36.957 -3.640 16.738 1.00 88.19 291 GLN A CA 1
ATOM 2379 C C . GLN A 1 291 ? -36.665 -2.227 17.264 1.00 88.19 291 GLN A C 1
ATOM 2381 O O . GLN A 1 291 ? -37.348 -1.744 18.166 1.00 88.19 291 GLN A O 1
ATOM 2386 N N . ARG A 1 292 ? -35.704 -1.527 16.655 1.00 91.62 292 ARG A N 1
ATOM 2387 C CA . ARG A 1 292 ? -35.351 -0.159 17.043 1.00 91.62 292 ARG A CA 1
ATOM 2388 C C . ARG A 1 292 ? -36.473 0.847 16.781 1.00 91.62 292 ARG A C 1
ATOM 2390 O O . ARG A 1 292 ? -36.621 1.788 17.556 1.00 91.62 292 ARG A O 1
ATOM 2397 N N . ILE A 1 293 ? -37.254 0.656 15.717 1.00 91.81 293 ILE A N 1
ATOM 2398 C CA . ILE A 1 293 ? -38.450 1.464 15.433 1.00 91.81 293 ILE A CA 1
ATOM 2399 C C . ILE A 1 293 ? -39.491 1.263 16.539 1.00 91.81 293 ILE A C 1
ATOM 2401 O O . ILE A 1 293 ? -39.940 2.243 17.125 1.00 91.81 293 ILE A O 1
ATOM 2405 N N . ASN A 1 294 ? -39.781 0.016 16.916 1.00 90.75 294 ASN A N 1
ATOM 2406 C CA . ASN A 1 294 ? -40.739 -0.274 17.987 1.00 90.75 294 ASN A CA 1
ATOM 2407 C C . ASN A 1 294 ? -40.301 0.319 19.340 1.00 90.75 294 ASN A C 1
ATOM 2409 O O . ASN A 1 294 ? -41.112 0.887 20.068 1.00 90.75 294 ASN A O 1
ATOM 2413 N N . GLU A 1 295 ? -39.008 0.245 19.670 1.00 91.31 295 GLU A N 1
ATOM 2414 C CA . GLU A 1 295 ? -38.462 0.858 20.890 1.00 91.31 295 GLU A CA 1
ATOM 2415 C C . GLU A 1 295 ? -38.562 2.393 20.885 1.00 91.31 295 GLU A C 1
ATOM 2417 O O . GLU A 1 295 ? -38.724 3.015 21.939 1.00 91.31 295 GLU A O 1
ATOM 2422 N N . LEU A 1 296 ? -38.441 3.024 19.714 1.00 91.69 296 LEU A N 1
ATOM 2423 C CA . LEU A 1 296 ? -38.631 4.466 19.566 1.00 91.69 296 LEU A CA 1
ATOM 2424 C C . LEU A 1 296 ? -40.104 4.851 19.704 1.00 91.69 296 LEU A C 1
ATOM 2426 O O . LEU A 1 296 ? -40.393 5.829 20.393 1.00 91.69 296 LEU A O 1
ATOM 2430 N N . ASP A 1 297 ? -41.021 4.072 19.138 1.00 92.88 297 ASP A N 1
ATOM 2431 C CA . ASP A 1 297 ? -42.463 4.309 19.252 1.00 92.88 297 ASP A CA 1
ATOM 2432 C C . ASP A 1 297 ? -42.959 4.175 20.697 1.00 92.88 297 ASP A C 1
ATOM 2434 O O . ASP A 1 297 ? -43.764 4.991 21.160 1.00 92.88 297 ASP A O 1
ATOM 2438 N N . GLU A 1 298 ? -42.428 3.216 21.460 1.00 91.94 298 GLU A N 1
ATOM 2439 C CA . GLU A 1 298 ? -42.702 3.111 22.897 1.00 91.94 298 GLU A CA 1
ATOM 2440 C C . GLU A 1 298 ? -42.192 4.339 23.661 1.00 91.94 298 GLU A C 1
ATOM 2442 O O . GLU A 1 298 ? -42.924 4.924 24.467 1.00 91.94 298 GLU A O 1
ATOM 2447 N N . LYS A 1 299 ? -40.963 4.791 23.372 1.00 92.00 299 LYS A N 1
ATOM 2448 C CA . LYS A 1 299 ? -40.390 5.995 23.996 1.00 92.00 299 LYS A CA 1
ATOM 2449 C C . LYS A 1 299 ? -41.203 7.242 23.664 1.00 92.00 299 LYS A C 1
ATOM 2451 O O . LYS A 1 299 ? -41.525 8.017 24.564 1.00 92.00 299 LYS A O 1
ATOM 2456 N N . ILE A 1 300 ? -41.595 7.415 22.406 1.00 93.81 300 ILE A N 1
ATOM 2457 C CA . ILE A 1 300 ? -42.458 8.519 21.974 1.00 93.81 300 ILE A CA 1
ATOM 2458 C C . ILE A 1 300 ? -43.805 8.446 22.698 1.00 93.81 300 ILE A C 1
ATOM 2460 O O . ILE A 1 300 ? -44.256 9.447 23.250 1.00 93.81 300 ILE A O 1
ATOM 2464 N N . SER A 1 301 ? -44.405 7.261 22.801 1.00 90.94 301 SER A N 1
ATOM 2465 C CA . SER A 1 301 ? -45.662 7.059 23.527 1.00 90.94 301 SER A CA 1
ATOM 2466 C C . SER A 1 301 ? -45.542 7.413 25.013 1.00 90.94 301 SER A C 1
ATOM 2468 O O . SER A 1 301 ? -46.452 8.020 25.581 1.00 90.94 301 SER A O 1
ATOM 2470 N N . THR A 1 302 ? -44.417 7.089 25.659 1.00 89.75 302 THR A N 1
ATOM 2471 C CA . THR A 1 302 ? -44.164 7.503 27.049 1.00 89.75 302 THR A CA 1
ATOM 2472 C C . THR A 1 302 ? -43.985 9.010 27.195 1.00 89.75 302 THR A C 1
ATOM 2474 O O . THR A 1 302 ? -44.530 9.584 28.136 1.00 89.75 302 THR A O 1
ATOM 2477 N N . ILE A 1 303 ? -43.307 9.668 26.252 1.00 91.25 303 ILE A N 1
ATOM 2478 C CA . ILE A 1 303 ? -43.145 11.128 26.249 1.00 91.25 303 ILE A CA 1
ATOM 2479 C C . ILE A 1 303 ? -44.503 11.811 26.066 1.00 91.25 303 ILE A C 1
ATOM 2481 O O . ILE A 1 303 ? -44.836 12.715 26.825 1.00 91.25 303 ILE A O 1
ATOM 2485 N N . ILE A 1 304 ? -45.330 11.336 25.132 1.00 90.88 304 ILE A N 1
ATOM 2486 C CA . ILE A 1 304 ? -46.682 11.868 24.906 1.00 90.88 304 ILE A CA 1
ATOM 2487 C C . ILE A 1 304 ? -47.549 11.719 26.165 1.00 90.88 304 ILE A C 1
ATOM 2489 O O . ILE A 1 304 ? -48.271 12.651 26.523 1.00 90.88 304 ILE A O 1
ATOM 2493 N N . LYS A 1 305 ? -47.454 10.582 26.869 1.00 89.62 305 LYS A N 1
ATOM 2494 C CA . LYS A 1 305 ? -48.146 10.368 28.152 1.00 89.62 305 LYS A CA 1
ATOM 2495 C C . LYS A 1 305 ? -47.640 11.297 29.255 1.00 89.62 305 LYS A C 1
ATOM 2497 O O . LYS A 1 305 ? -48.450 11.793 30.029 1.00 89.62 305 LYS A O 1
ATOM 2502 N N . MET A 1 306 ? -46.330 11.536 29.335 1.00 85.81 306 MET A N 1
ATOM 2503 C CA . MET A 1 306 ? -45.757 12.491 30.291 1.00 85.81 306 MET A CA 1
ATOM 2504 C C . MET A 1 306 ? -46.228 13.917 30.002 1.00 85.81 306 MET A C 1
ATOM 2506 O O . MET A 1 306 ? -46.658 14.600 30.923 1.00 85.81 306 MET A O 1
ATOM 2510 N N . MET A 1 307 ? -46.249 14.322 28.731 1.00 83.00 307 MET A N 1
ATOM 2511 C CA . MET A 1 307 ? -46.759 15.631 28.323 1.00 83.00 307 MET A CA 1
ATOM 2512 C C . MET A 1 307 ? -48.252 15.800 28.622 1.00 83.00 307 MET A C 1
ATOM 2514 O O . MET A 1 307 ? -48.652 16.855 29.093 1.00 83.00 307 MET A O 1
ATOM 2518 N N . HIS A 1 308 ? -49.079 14.773 28.397 1.00 79.31 308 HIS A N 1
ATOM 2519 C CA . HIS A 1 308 ? -50.501 14.836 28.759 1.00 79.31 308 HIS A CA 1
ATOM 2520 C C . HIS A 1 308 ? -50.714 14.954 30.271 1.00 79.31 308 HIS A C 1
ATOM 2522 O O . HIS A 1 308 ? -51.635 15.637 30.698 1.00 79.31 308 HIS A O 1
ATOM 2528 N N . LYS A 1 309 ? -49.853 14.329 31.080 1.00 76.50 309 LYS A N 1
ATOM 2529 C CA . LYS A 1 309 ? 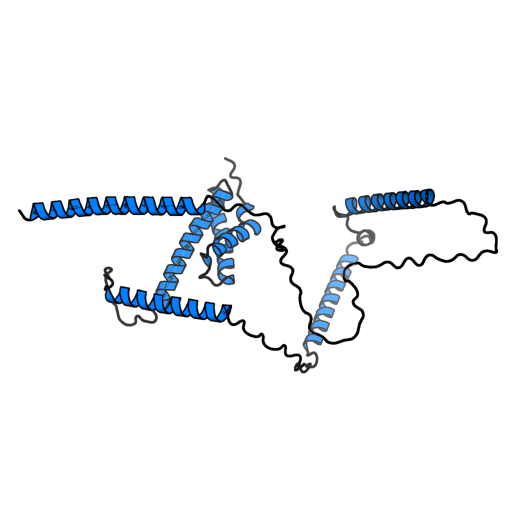-49.933 14.385 32.544 1.00 76.50 309 LYS A CA 1
ATOM 2530 C C . LYS A 1 309 ? -49.484 15.731 33.134 1.00 76.50 309 LYS A C 1
ATOM 2532 O O . LYS A 1 309 ? -49.851 16.031 34.259 1.00 76.50 309 LYS A O 1
ATOM 2537 N N . GLU A 1 310 ? -48.689 16.519 32.411 1.00 68.62 310 GLU A N 1
ATOM 2538 C CA . GLU A 1 310 ? -48.316 17.889 32.813 1.00 68.62 310 GLU A CA 1
ATOM 2539 C C . GLU A 1 310 ? -49.339 18.955 32.379 1.00 68.62 310 GLU A C 1
ATOM 2541 O O . GLU A 1 310 ? -49.211 20.116 32.763 1.00 68.62 310 GLU A O 1
ATOM 2546 N N . LEU A 1 311 ? -50.334 18.578 31.568 1.00 62.19 311 LEU A N 1
ATOM 2547 C CA . LEU A 1 311 ? -51.374 19.467 31.039 1.00 62.19 311 LEU A CA 1
ATOM 2548 C C . LEU A 1 311 ? -52.719 19.372 31.792 1.00 62.19 311 LEU A C 1
ATOM 2550 O O . LEU A 1 311 ? -53.608 20.175 31.506 1.00 62.19 311 LEU A O 1
ATOM 2554 N N . GLU A 1 312 ? -52.853 18.442 32.745 1.00 49.06 312 GLU A N 1
ATOM 2555 C CA . GLU A 1 312 ? -53.931 18.376 33.756 1.00 49.06 312 GLU A CA 1
ATOM 2556 C C . GLU A 1 312 ? -53.456 18.931 35.106 1.00 49.06 312 GLU A C 1
ATOM 2558 O O . GLU A 1 312 ? -54.255 19.650 35.752 1.00 49.06 312 GLU A O 1
#